Protein AF-A0A969ML93-F1 (afdb_monomer_lite)

Sequence (340 aa):
MADNKRTIYQNLNSLLNFDGFGYQDRGSDAQKEPKKIIIRGDSPEDIQKKGLELQQRSELWKKFYKATDHGFQKAMQYEAARLPAYLDYEGMEYYPLIASALDLFMEEATVVGDNGKMLNIYSDKPQIKEELEDLFYNKLSINVNLPFWTRNMCKYGDNFVYLLAEKEKGVMYAKQLVNYEMERIEKIDQGKLLVKYRQRETSAEFNLMEIAHFRILGDDKYVPYGSSMLNKIRRVFRQLVMAEDAMLTYRIIRAGEKRVFKIDVGNIDEDDIEGYIHKVATKFKKTGQVYADSGHIDYRFNILGNDEDFFYQLEMVMYRQVLTLYPEHKILTKLLILNT

Radius of gyration: 38.35 Å; chains: 1; bounding box: 92×44×121 Å

Secondary structure (DSSP, 8-state):
-------HHHHHHHHTTGGGSS-------SSSS--------SSHHHHHHHHHHHHHHHHHHHHHHHHHHHHHHHHHHHHHHHHHHHHHHHHHHTSHHHHHHHHHHHHHHTPPPTTS-SS----SSHHHHHHHHIIIIIIS-HHHHHHHHHHHHHHHSEEEEEEEEETTTEEEEEEEPPTTTEEEEEEEETTEEEEEEEETTT--EEEGGGEEEEE----GGGTTSPPPGGGGTHHHHHHHHHHHHHHHHHHHHHHS--EEEEEE-TTS-GGGHHHHHHHHHHHHTBPPEEPTTT--EE--B----TTSEEEEEE-S-----EEE--TT--S---------

pLDDT: mean 74.89, std 18.72, range [25.64, 96.62]

Foldseek 3Di:
DPPPPDDPLRVVCVVVVVLPPFDDCPDLPVPDDPDPDDQDDPDPVVSVVVVVVVVVVVVVVVVVVVVVVVVVVLLVVLLVVLLVVLVLLVVVCVPPVVVVVLLVQLCVQQPQDPVRHSDDDDDPDVVVSVVVCCCCCVQEVCNPCVSVQSSVCQSRQKWKKFFDQDPPPGTRHIDTDDPNQKDWDWDQDSRTTFTWIAGNPVRDIGGPVRIDMDGAPDDPSNPVHHDHPCPVVSVVVVVVVVVVVVVVVVCVVQVQWAKEWEDEDQPPDPVCVVVVQVVVVQVVQFDWDQDPPPRDTDTDRNPDPPPRYDYDYDNDPDDGDTDGDDVPDPDPPPPPPPDD

Structure (mmCIF, N/CA/C/O backbone):
data_AF-A0A969ML93-F1
#
_entry.id   AF-A0A969ML93-F1
#
loop_
_atom_site.group_PDB
_atom_site.id
_atom_site.type_symbol
_atom_site.label_atom_id
_atom_site.label_alt_id
_atom_site.label_comp_id
_atom_site.label_asym_id
_atom_site.label_entity_id
_atom_site.label_seq_id
_atom_site.pdbx_PDB_ins_code
_atom_site.Cartn_x
_atom_site.Cartn_y
_atom_site.Cartn_z
_atom_site.occupancy
_atom_site.B_iso_or_equiv
_atom_site.auth_seq_id
_atom_site.auth_comp_id
_atom_site.auth_asym_id
_atom_site.auth_atom_id
_atom_site.pdbx_PDB_model_num
ATOM 1 N N . MET A 1 1 ? -17.555 15.491 44.216 1.00 36.22 1 MET A N 1
ATOM 2 C CA . MET A 1 1 ? -17.016 14.522 43.241 1.00 36.22 1 MET A CA 1
ATOM 3 C C . MET A 1 1 ? -17.366 15.071 41.875 1.00 36.22 1 MET A C 1
ATOM 5 O O . MET A 1 1 ? -18.546 15.218 41.603 1.00 36.22 1 MET A O 1
ATOM 9 N N . ALA A 1 2 ? -16.383 15.541 41.108 1.00 35.84 2 ALA A N 1
ATOM 10 C CA . ALA A 1 2 ? -16.654 16.072 39.778 1.00 35.84 2 ALA A CA 1
ATOM 11 C C . ALA A 1 2 ? -17.066 14.901 38.878 1.00 35.84 2 ALA A C 1
ATOM 13 O O . ALA A 1 2 ? -16.292 13.953 38.735 1.00 35.84 2 ALA A O 1
ATOM 14 N N . ASP A 1 3 ? -18.281 14.948 38.331 1.00 43.16 3 ASP A N 1
ATOM 15 C CA . ASP A 1 3 ? -18.739 14.010 37.309 1.00 43.16 3 ASP A CA 1
ATOM 16 C C . ASP A 1 3 ? -17.760 14.065 36.141 1.00 43.16 3 ASP A C 1
ATOM 18 O O . ASP A 1 3 ? -17.741 15.016 35.355 1.00 43.16 3 ASP A O 1
ATOM 22 N N . ASN A 1 4 ? -16.897 13.056 36.063 1.00 49.03 4 ASN A N 1
ATOM 23 C CA . ASN A 1 4 ? -15.876 12.956 35.041 1.00 49.03 4 ASN A CA 1
ATOM 24 C C . ASN A 1 4 ? -16.578 12.556 33.735 1.00 49.03 4 ASN A C 1
ATOM 26 O O . ASN A 1 4 ? -16.708 11.372 33.420 1.00 49.03 4 ASN A O 1
ATOM 30 N N . LYS A 1 5 ? -17.135 13.548 33.029 1.00 59.31 5 LYS A N 1
ATOM 31 C CA . LYS A 1 5 ? -17.827 13.379 31.746 1.00 59.31 5 LYS A CA 1
ATOM 32 C C . LYS A 1 5 ? -16.833 12.830 30.722 1.00 59.31 5 LYS A C 1
ATOM 34 O O . LYS A 1 5 ? -16.099 13.582 30.091 1.00 59.31 5 LYS A O 1
ATOM 39 N N . ARG A 1 6 ? -16.813 11.506 30.579 1.00 61.44 6 ARG A N 1
ATOM 40 C CA . ARG A 1 6 ? -16.020 10.799 29.573 1.00 61.44 6 ARG A CA 1
ATOM 41 C C . ARG A 1 6 ? -16.485 11.170 28.167 1.00 61.44 6 ARG A C 1
ATOM 43 O O . ARG A 1 6 ? -17.686 11.330 27.926 1.00 61.44 6 ARG A O 1
ATOM 50 N N . THR A 1 7 ? -15.541 11.281 27.235 1.00 72.00 7 THR A N 1
ATOM 51 C CA . THR A 1 7 ? -15.862 11.428 25.809 1.00 72.00 7 THR A CA 1
ATOM 52 C C . THR A 1 7 ? -16.524 10.151 25.281 1.00 72.00 7 THR A C 1
ATOM 54 O O . THR A 1 7 ? -16.432 9.085 25.891 1.00 72.00 7 THR A O 1
ATOM 57 N N . ILE A 1 8 ? -17.208 10.230 24.137 1.00 66.19 8 ILE A N 1
ATOM 58 C CA . ILE A 1 8 ? -17.867 9.065 23.511 1.00 66.19 8 ILE A CA 1
ATOM 59 C C . ILE A 1 8 ? -16.855 7.951 23.276 1.00 66.19 8 ILE A C 1
ATOM 61 O O . ILE A 1 8 ? -17.129 6.799 23.585 1.00 66.19 8 ILE A O 1
ATOM 65 N N . TYR A 1 9 ? -15.660 8.310 22.812 1.00 62.66 9 TYR A N 1
ATOM 66 C CA . TYR A 1 9 ? -14.572 7.370 22.587 1.00 62.66 9 TYR A CA 1
ATOM 67 C C . TYR A 1 9 ? -14.088 6.718 23.884 1.00 62.66 9 TYR A C 1
ATOM 69 O O . TYR A 1 9 ? -13.866 5.514 23.909 1.00 62.66 9 TYR A O 1
ATOM 77 N N . GLN A 1 10 ? -14.011 7.466 24.988 1.00 66.38 10 GLN A N 1
ATOM 78 C CA . GLN A 1 10 ? -13.693 6.901 26.305 1.00 66.38 10 GLN A CA 1
ATOM 79 C C . GLN A 1 10 ? -14.801 5.968 26.826 1.00 66.38 10 GLN A C 1
ATOM 81 O O . GLN A 1 10 ? -14.510 4.962 27.469 1.00 66.38 10 GLN A O 1
ATOM 86 N N . ASN A 1 11 ? -16.070 6.267 26.533 1.00 66.44 11 ASN A N 1
ATOM 87 C CA . ASN A 1 11 ? -17.191 5.390 26.881 1.00 66.44 11 ASN A CA 1
ATOM 88 C C . ASN A 1 11 ? -17.228 4.126 26.011 1.00 66.44 11 ASN A C 1
ATOM 90 O O . ASN A 1 11 ? -17.441 3.042 26.543 1.00 66.44 11 ASN A O 1
ATOM 94 N N . LEU A 1 12 ? -16.975 4.242 24.705 1.00 61.69 12 LEU A N 1
ATOM 95 C CA . LEU A 1 12 ? -16.902 3.112 23.775 1.00 61.69 12 LEU A CA 1
ATOM 96 C C . LEU A 1 12 ? -15.712 2.198 24.080 1.00 61.69 12 LEU A C 1
ATOM 98 O O . LEU A 1 12 ? -15.884 0.982 24.099 1.00 61.69 12 LEU A O 1
ATOM 102 N N . ASN A 1 13 ? -14.542 2.760 24.401 1.00 63.22 13 ASN A N 1
ATOM 103 C CA . ASN A 1 13 ? -13.379 1.986 24.846 1.00 63.22 13 ASN A CA 1
ATOM 104 C C . ASN A 1 13 ? -13.691 1.160 26.098 1.00 63.22 13 ASN A C 1
ATOM 106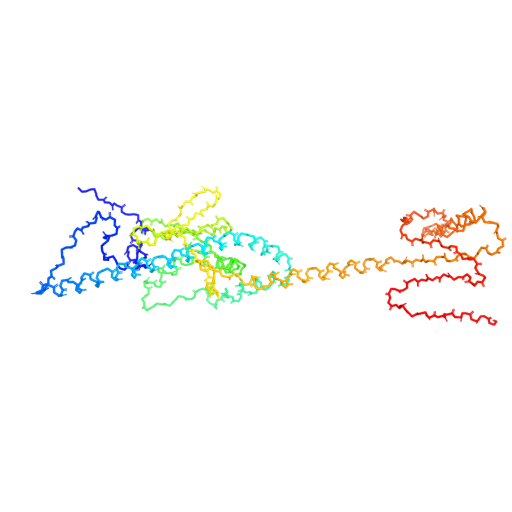 O O . ASN A 1 13 ? -13.342 -0.020 26.163 1.00 63.22 13 ASN A O 1
ATOM 110 N N . SER A 1 14 ? -14.400 1.762 27.059 1.00 64.19 14 SER A N 1
ATOM 111 C CA . SER A 1 14 ? -14.847 1.083 28.277 1.00 64.19 14 SER A CA 1
ATOM 112 C C . SER A 1 14 ? -15.939 0.039 28.008 1.00 64.19 14 SER A C 1
ATOM 114 O O . SER A 1 14 ? -15.945 -0.993 28.671 1.00 64.19 14 SER A O 1
ATOM 116 N N . LEU A 1 15 ? -16.865 0.294 27.075 1.00 65.94 15 LEU A N 1
ATOM 117 C CA . LEU A 1 15 ? -17.977 -0.604 26.731 1.00 65.94 15 LEU A CA 1
ATOM 118 C C . LEU A 1 15 ? -17.486 -1.860 26.002 1.00 65.94 15 LEU A C 1
ATOM 120 O O . LEU A 1 15 ? -17.872 -2.974 26.340 1.00 65.94 15 LEU A O 1
ATOM 124 N N . LEU A 1 16 ? -16.632 -1.672 24.998 1.00 62.59 16 LEU A N 1
ATOM 125 C CA . LEU A 1 16 ? -16.114 -2.744 24.146 1.00 62.59 16 LEU A CA 1
ATOM 126 C C . LEU A 1 16 ? -14.877 -3.420 24.756 1.00 62.59 16 LEU A C 1
ATOM 128 O O . LEU A 1 16 ? -14.250 -4.261 24.116 1.00 62.59 16 LEU A O 1
ATOM 132 N N . ASN A 1 17 ? -14.539 -3.063 26.002 1.00 53.91 17 ASN A N 1
ATOM 133 C CA . ASN A 1 17 ? -13.397 -3.576 26.748 1.00 53.91 17 ASN A CA 1
ATOM 134 C C . ASN A 1 17 ? -12.086 -3.497 25.944 1.00 53.91 17 ASN A C 1
ATOM 136 O O . ASN A 1 17 ? -11.220 -4.364 26.056 1.00 53.91 17 ASN A O 1
ATOM 140 N N . PHE A 1 18 ? -11.927 -2.450 25.127 1.00 52.50 18 PHE A N 1
ATOM 141 C CA . PHE A 1 18 ? -10.676 -2.199 24.410 1.00 52.50 18 PHE A CA 1
ATOM 142 C C . PHE A 1 18 ? -9.564 -1.727 25.350 1.00 52.50 18 PHE A C 1
ATOM 144 O O . PHE A 1 18 ? -8.398 -1.980 25.067 1.00 52.50 18 PHE A O 1
ATOM 151 N N . ASP A 1 19 ? -9.922 -1.189 26.521 1.00 49.69 19 ASP A N 1
ATOM 152 C CA . ASP A 1 19 ? -9.001 -1.039 27.658 1.00 49.69 19 ASP A CA 1
ATOM 153 C C . ASP A 1 19 ? -8.495 -2.398 28.200 1.00 49.69 19 ASP A C 1
ATOM 155 O O . ASP A 1 19 ? -7.541 -2.435 28.975 1.00 49.69 19 ASP A O 1
ATOM 159 N N . GLY A 1 20 ? -9.145 -3.506 27.816 1.00 40.72 20 GLY A N 1
ATOM 160 C CA . GLY A 1 20 ? -8.877 -4.879 28.245 1.00 40.72 20 GLY A CA 1
ATOM 161 C C . GLY A 1 20 ? -8.372 -5.816 27.142 1.00 40.72 20 GLY A C 1
ATOM 162 O O . GLY A 1 20 ? -8.254 -7.020 27.392 1.00 40.72 20 GLY A O 1
ATOM 163 N N . PHE A 1 21 ? -8.024 -5.312 25.946 1.00 37.59 21 PHE A N 1
ATOM 164 C CA . PHE A 1 21 ? -7.155 -6.039 25.005 1.00 37.59 21 PHE A CA 1
ATOM 165 C C . PHE A 1 21 ? -5.726 -6.057 25.577 1.00 37.59 21 PHE A C 1
ATOM 167 O O . PHE A 1 21 ? -4.826 -5.340 25.151 1.00 37.59 21 PHE A O 1
ATOM 174 N N . GLY A 1 22 ? -5.565 -6.851 26.632 1.00 43.94 22 GLY A N 1
ATOM 175 C CA . GLY A 1 22 ? -4.439 -6.815 27.551 1.00 43.94 22 GLY A CA 1
ATOM 176 C C . GLY A 1 22 ? -4.960 -6.834 28.982 1.00 43.94 22 GLY A C 1
ATOM 177 O O . GLY A 1 22 ? -5.539 -5.861 29.435 1.00 43.94 22 GLY A O 1
ATOM 178 N N . TYR A 1 23 ? -4.764 -7.972 29.652 1.00 38.22 23 TYR A N 1
ATOM 179 C CA . TYR A 1 23 ? -4.841 -8.178 31.101 1.00 38.22 23 TYR A CA 1
ATOM 180 C C . TYR A 1 23 ? -6.003 -7.490 31.838 1.00 38.22 23 TYR A C 1
ATOM 182 O O . TYR A 1 23 ? -5.951 -6.306 32.153 1.00 38.22 23 TYR A O 1
ATOM 190 N N . GLN A 1 24 ? -7.012 -8.288 32.222 1.00 35.62 24 GLN A N 1
ATOM 191 C CA . GLN A 1 24 ? -8.027 -7.889 33.203 1.00 35.62 24 GLN A CA 1
ATOM 192 C C . GLN A 1 24 ? -7.398 -7.100 34.354 1.00 35.62 24 GLN A C 1
ATOM 194 O O . GLN A 1 24 ? -6.418 -7.551 34.954 1.00 35.62 24 GLN A O 1
ATOM 199 N N . ASP A 1 25 ? -8.024 -5.963 34.655 1.00 39.84 25 ASP A N 1
ATOM 200 C CA . ASP A 1 25 ? -7.727 -5.039 35.745 1.00 39.84 25 ASP A CA 1
ATOM 201 C C . ASP A 1 25 ? -7.867 -5.756 37.103 1.00 39.84 25 ASP A C 1
ATOM 203 O O . ASP A 1 25 ? -8.808 -5.563 37.872 1.00 39.84 25 ASP A O 1
ATOM 207 N N . ARG A 1 26 ? -6.918 -6.640 37.424 1.00 37.91 26 ARG A N 1
ATOM 208 C CA . ARG A 1 26 ? -6.587 -6.956 38.809 1.00 37.91 26 ARG A CA 1
ATOM 209 C C . ARG A 1 26 ? -5.756 -5.785 39.291 1.00 37.91 26 ARG A C 1
ATOM 211 O O . ARG A 1 26 ? -4.535 -5.836 39.217 1.00 37.91 26 ARG A O 1
ATOM 218 N N . GLY A 1 27 ? -6.491 -4.739 39.671 1.00 36.75 27 GLY A N 1
ATOM 219 C CA . GLY A 1 27 ? -6.061 -3.443 40.175 1.00 36.75 27 GLY A CA 1
ATOM 220 C C . GLY A 1 27 ? -4.559 -3.215 40.210 1.00 36.75 27 GLY A C 1
ATOM 221 O O . GLY A 1 27 ? -3.863 -3.842 40.997 1.00 36.75 27 GLY A O 1
ATOM 222 N N . SER A 1 28 ? -4.109 -2.256 39.404 1.00 37.97 28 SER A N 1
ATOM 223 C CA . SER A 1 28 ? -2.940 -1.389 39.609 1.00 37.97 28 SER A CA 1
ATOM 224 C C . SER A 1 28 ? -2.203 -1.546 40.964 1.00 37.97 28 SER A C 1
ATOM 226 O O . SER A 1 28 ? -2.273 -0.676 41.837 1.00 37.97 28 SER A O 1
ATOM 228 N N . ASP A 1 29 ? -1.465 -2.639 41.139 1.00 41.41 29 ASP A N 1
ATOM 229 C CA . ASP A 1 29 ? -0.528 -2.847 42.251 1.00 41.41 29 ASP A CA 1
ATOM 230 C C . ASP A 1 29 ? 0.926 -2.659 41.777 1.00 41.41 29 ASP A C 1
ATOM 232 O O . ASP A 1 29 ? 1.862 -2.829 42.550 1.00 41.41 29 ASP A O 1
ATOM 236 N N . ALA A 1 30 ? 1.128 -2.252 40.517 1.00 42.31 30 ALA A N 1
ATOM 237 C CA . ALA A 1 30 ? 2.449 -1.982 39.948 1.00 42.31 30 ALA A CA 1
ATOM 238 C C . ALA A 1 30 ? 2.945 -0.534 40.158 1.00 42.31 30 ALA A C 1
ATOM 240 O O . ALA A 1 30 ? 4.120 -0.267 39.928 1.00 42.31 30 ALA A O 1
ATOM 241 N N . GLN A 1 31 ? 2.084 0.396 40.598 1.00 42.56 31 GLN A N 1
ATOM 242 C CA . GLN A 1 31 ? 2.463 1.801 40.851 1.00 42.56 31 GLN A CA 1
ATOM 243 C C . GLN A 1 31 ? 1.946 2.393 42.173 1.00 42.56 31 GLN A C 1
ATOM 245 O O . GLN A 1 31 ? 2.130 3.580 42.431 1.00 42.56 31 GLN A O 1
ATOM 250 N N . LYS A 1 32 ? 1.355 1.587 43.061 1.00 42.34 32 LYS A N 1
ATOM 251 C CA . LYS A 1 32 ? 1.300 1.963 44.481 1.00 42.34 32 LYS A CA 1
ATOM 252 C C . LYS A 1 32 ? 2.660 1.625 45.084 1.00 42.34 32 LYS A C 1
ATOM 254 O O . LYS A 1 32 ? 3.215 0.584 44.735 1.00 42.34 32 LYS A O 1
ATOM 259 N N . GLU A 1 33 ? 3.185 2.493 45.954 1.00 43.03 33 GLU A N 1
ATOM 260 C CA . GLU A 1 33 ? 4.324 2.184 46.836 1.00 43.03 33 GLU A CA 1
ATOM 261 C C . GLU A 1 33 ? 4.276 0.719 47.274 1.00 43.03 33 GLU A C 1
ATOM 263 O O . GLU A 1 33 ? 3.158 0.232 47.482 1.00 43.03 33 GLU A O 1
ATOM 268 N N . PRO A 1 34 ? 5.418 0.010 47.405 1.00 43.62 34 PRO A N 1
ATOM 269 C CA . PRO A 1 34 ? 5.420 -1.422 47.670 1.00 43.62 34 PRO A CA 1
ATOM 270 C C . PRO A 1 34 ? 4.575 -1.692 48.910 1.00 43.62 34 PRO A C 1
ATOM 272 O O . PRO A 1 34 ? 5.025 -1.519 50.044 1.00 43.62 34 PRO A O 1
ATOM 275 N N . LYS A 1 35 ? 3.315 -2.088 48.696 1.00 54.22 35 LYS A N 1
ATOM 276 C CA . LYS A 1 35 ? 2.430 -2.465 49.783 1.00 54.22 35 LYS A CA 1
ATOM 277 C C . LYS A 1 35 ? 3.158 -3.607 50.454 1.00 54.22 35 LYS A C 1
ATOM 279 O O . LYS A 1 35 ? 3.457 -4.600 49.795 1.00 54.22 35 LYS A O 1
ATOM 284 N N . LYS A 1 36 ? 3.497 -3.464 51.735 1.00 58.56 36 LYS A N 1
ATOM 285 C CA . LYS A 1 36 ? 4.044 -4.575 52.514 1.00 58.56 36 LYS A CA 1
ATOM 286 C C . LYS A 1 36 ? 3.038 -5.723 52.428 1.00 58.56 36 LYS A C 1
ATOM 288 O O . LYS A 1 36 ? 1.982 -5.673 53.054 1.00 58.56 36 LYS A O 1
ATOM 293 N N . ILE A 1 37 ? 3.336 -6.721 51.600 1.00 65.88 37 ILE A N 1
ATOM 294 C CA . ILE A 1 37 ? 2.501 -7.909 51.454 1.00 65.88 37 ILE A CA 1
ATOM 295 C C . ILE A 1 37 ? 2.770 -8.757 52.691 1.00 65.88 37 ILE A C 1
ATOM 297 O O . ILE A 1 37 ? 3.847 -9.329 52.840 1.00 65.88 37 ILE A O 1
ATOM 301 N N . ILE A 1 38 ? 1.805 -8.806 53.605 1.00 71.88 38 ILE A N 1
ATOM 302 C CA . ILE A 1 38 ? 1.869 -9.701 54.760 1.00 71.88 38 ILE A CA 1
ATOM 303 C C . ILE A 1 38 ? 1.460 -11.092 54.276 1.00 71.88 38 ILE A C 1
ATOM 305 O O . ILE A 1 38 ? 0.296 -11.322 53.944 1.00 71.88 38 ILE A O 1
ATOM 309 N N . ILE A 1 39 ? 2.416 -12.016 54.225 1.00 71.50 39 ILE A N 1
ATOM 310 C CA . ILE A 1 39 ? 2.171 -13.411 53.855 1.00 71.50 39 ILE A CA 1
ATOM 311 C C . ILE A 1 39 ? 1.669 -14.138 55.102 1.00 71.50 39 ILE A C 1
ATOM 313 O O . ILE A 1 39 ? 2.416 -14.323 56.059 1.00 71.50 39 ILE A O 1
ATOM 317 N N . ARG A 1 40 ? 0.388 -14.520 55.110 1.00 71.81 40 ARG A N 1
ATOM 318 C CA . ARG A 1 40 ? -0.218 -15.302 56.199 1.00 71.81 40 ARG A CA 1
ATOM 319 C C . ARG A 1 40 ? -0.190 -16.794 55.853 1.00 71.81 40 ARG A C 1
ATOM 321 O O . ARG A 1 40 ? -0.531 -17.188 54.731 1.00 71.81 40 ARG A O 1
ATOM 328 N N . GLY A 1 41 ? 0.191 -17.628 56.812 1.00 76.69 41 GLY A N 1
ATOM 329 C CA . GLY A 1 41 ? 0.217 -19.082 56.677 1.00 76.69 41 GLY A CA 1
ATOM 330 C C . GLY A 1 41 ? 0.090 -19.761 58.034 1.00 76.69 41 GLY A C 1
ATOM 331 O O . GLY A 1 41 ? 0.347 -19.129 59.057 1.00 76.69 41 GLY A O 1
ATOM 332 N N . ASP A 1 42 ? -0.332 -21.021 58.009 1.00 75.94 42 ASP A N 1
ATOM 333 C CA . ASP A 1 42 ? -0.619 -21.816 59.206 1.00 75.94 42 ASP A CA 1
ATOM 334 C C . ASP A 1 42 ? 0.662 -22.420 59.821 1.00 75.94 42 ASP A C 1
ATOM 336 O O . ASP A 1 42 ? 0.685 -22.748 61.005 1.00 75.94 42 ASP A O 1
ATOM 340 N N . SER A 1 43 ? 1.758 -22.494 59.047 1.00 79.75 43 SER A N 1
ATOM 341 C CA . SER A 1 43 ? 3.091 -22.935 59.480 1.00 79.75 43 SER A CA 1
ATOM 342 C C . SER A 1 43 ? 4.220 -22.019 58.955 1.00 79.75 43 SER A C 1
ATOM 344 O O . SER A 1 43 ? 4.045 -21.342 57.932 1.00 79.75 43 SER A O 1
ATOM 346 N N . PRO A 1 44 ? 5.406 -21.988 59.603 1.00 79.44 44 PRO A N 1
ATOM 347 C CA . PRO A 1 44 ? 6.574 -21.251 59.104 1.00 79.44 44 PRO A CA 1
ATOM 348 C C . PRO A 1 44 ? 7.033 -21.693 57.703 1.00 79.44 44 PRO A C 1
ATOM 350 O O . PRO A 1 44 ? 7.475 -20.859 56.911 1.00 79.44 44 PRO A O 1
ATOM 353 N N . GLU A 1 45 ? 6.888 -22.980 57.379 1.00 79.69 45 GLU A N 1
ATOM 354 C CA . GLU A 1 45 ? 7.236 -23.550 56.071 1.00 79.69 45 GLU A CA 1
ATOM 355 C C . GLU A 1 45 ? 6.252 -23.104 54.976 1.00 79.69 45 GLU A C 1
ATOM 357 O O . GLU A 1 45 ? 6.671 -22.730 53.878 1.00 79.69 45 GLU A O 1
ATOM 362 N N . ASP A 1 46 ? 4.952 -23.022 55.284 1.00 76.12 46 ASP A N 1
ATOM 363 C CA . ASP A 1 46 ? 3.936 -22.519 54.348 1.00 76.12 46 ASP A CA 1
ATOM 364 C C . ASP A 1 46 ? 4.121 -21.033 54.027 1.00 76.12 46 ASP A C 1
ATOM 366 O O . ASP A 1 46 ? 3.875 -20.598 52.899 1.00 76.12 46 ASP A O 1
ATOM 370 N N . ILE A 1 47 ? 4.566 -20.236 55.003 1.00 76.75 47 ILE A N 1
ATOM 371 C CA . ILE A 1 47 ? 4.881 -18.816 54.794 1.00 76.75 47 ILE A CA 1
ATOM 372 C C . ILE A 1 47 ? 6.075 -18.677 53.842 1.00 76.75 47 ILE A C 1
ATOM 374 O O . ILE A 1 47 ? 6.025 -17.860 52.919 1.00 76.75 47 ILE A O 1
ATOM 378 N N . GLN A 1 48 ? 7.119 -19.496 54.016 1.00 80.00 48 GLN A N 1
ATOM 379 C CA . GLN A 1 48 ? 8.274 -19.515 53.114 1.00 80.00 48 GLN A CA 1
ATOM 380 C C . GLN A 1 48 ? 7.884 -19.960 51.701 1.00 80.00 48 GLN A C 1
ATOM 382 O O . GLN A 1 48 ? 8.243 -19.288 50.734 1.00 80.00 48 GLN A O 1
ATOM 387 N N . LYS A 1 49 ? 7.085 -21.027 51.567 1.00 79.81 49 LYS A N 1
ATOM 388 C CA . LYS A 1 49 ? 6.593 -21.510 50.270 1.00 79.81 49 LYS A CA 1
ATOM 389 C C . LYS A 1 49 ? 5.764 -20.452 49.539 1.00 79.81 49 LYS A C 1
ATOM 391 O O . LYS A 1 49 ? 6.050 -20.147 48.384 1.00 79.81 49 LYS A O 1
ATOM 396 N N . LYS A 1 50 ? 4.800 -19.819 50.218 1.00 79.25 50 LYS A N 1
ATOM 397 C CA . LYS A 1 50 ? 4.001 -18.716 49.649 1.00 79.25 50 LYS A CA 1
ATOM 398 C C . LYS A 1 50 ? 4.866 -17.503 49.284 1.00 79.25 50 LYS A C 1
ATOM 400 O O . LYS A 1 50 ? 4.582 -16.821 48.300 1.00 79.25 50 LYS A O 1
ATOM 405 N N . GLY A 1 51 ? 5.927 -17.231 50.048 1.00 81.19 51 GLY A N 1
ATOM 406 C CA . GLY A 1 51 ? 6.918 -16.200 49.725 1.00 81.19 51 GLY A CA 1
ATOM 407 C C . GLY A 1 51 ? 7.694 -16.500 48.446 1.00 81.19 51 GLY A C 1
ATOM 408 O O . GLY A 1 51 ? 7.802 -15.630 47.580 1.00 81.19 51 GLY A O 1
ATOM 409 N N . LEU A 1 52 ? 8.155 -17.741 48.288 1.00 79.38 52 LEU A N 1
ATOM 410 C CA . LEU A 1 52 ? 8.832 -18.211 47.080 1.00 79.38 52 LEU A CA 1
ATOM 411 C C . LEU A 1 52 ? 7.903 -18.194 45.860 1.00 79.38 52 LEU A C 1
ATOM 413 O O . LEU A 1 52 ? 8.310 -17.731 44.800 1.00 79.38 52 LEU A O 1
ATOM 417 N N . GLU A 1 53 ? 6.640 -18.603 46.005 1.00 79.69 53 GLU A N 1
ATOM 418 C CA . GLU A 1 53 ? 5.635 -18.529 44.934 1.00 79.69 53 GLU A CA 1
ATOM 419 C C . GLU A 1 53 ? 5.371 -17.079 44.493 1.00 79.69 53 GLU A C 1
ATOM 421 O O . GLU A 1 53 ? 5.272 -16.788 43.299 1.00 79.69 53 GLU A O 1
ATOM 426 N N . LEU A 1 54 ? 5.298 -16.135 45.438 1.00 77.62 54 LEU A N 1
ATOM 427 C CA . LEU A 1 54 ? 5.151 -14.708 45.137 1.00 77.62 54 LEU A CA 1
ATOM 428 C C . LEU A 1 54 ? 6.382 -14.132 44.431 1.00 77.62 54 LEU A C 1
ATOM 430 O O . LEU A 1 54 ? 6.229 -13.361 43.477 1.00 77.62 54 LEU A O 1
ATOM 434 N N . GLN A 1 55 ? 7.585 -14.508 44.872 1.00 78.12 55 GLN A N 1
ATOM 435 C CA . GLN A 1 55 ? 8.834 -14.115 44.226 1.00 78.12 55 GLN A CA 1
ATOM 436 C C . GLN A 1 55 ? 8.914 -14.684 42.807 1.00 78.12 55 GLN A C 1
ATOM 438 O O . GLN A 1 55 ? 9.139 -13.929 41.862 1.00 78.12 55 GLN A O 1
ATOM 443 N N . GLN A 1 56 ? 8.634 -15.978 42.640 1.00 75.00 56 GLN A N 1
ATOM 444 C CA . GLN A 1 56 ? 8.590 -16.645 41.343 1.00 75.00 56 GLN A CA 1
ATOM 445 C C . GLN A 1 56 ? 7.575 -15.972 40.420 1.00 75.00 56 GLN A C 1
ATOM 447 O O . GLN A 1 56 ? 7.893 -15.664 39.275 1.00 75.00 56 GLN A O 1
ATOM 452 N N . ARG A 1 57 ? 6.373 -15.665 40.917 1.00 73.50 57 ARG A N 1
ATOM 453 C CA . ARG A 1 57 ? 5.356 -14.934 40.157 1.00 73.50 57 ARG A CA 1
ATOM 454 C C . ARG A 1 57 ? 5.873 -13.566 39.716 1.00 73.50 57 ARG A C 1
ATOM 456 O O . ARG A 1 57 ? 5.732 -13.223 38.549 1.00 73.50 57 ARG A O 1
ATOM 463 N N . SER A 1 58 ? 6.493 -12.797 40.612 1.00 74.44 58 SER A N 1
ATOM 464 C CA . SER A 1 58 ? 7.090 -11.491 40.288 1.00 74.44 58 SER A CA 1
ATOM 465 C C . SER A 1 58 ? 8.183 -11.602 39.220 1.00 74.44 58 SER A C 1
ATOM 467 O O . SER A 1 58 ? 8.216 -10.817 38.274 1.00 74.44 58 SER A O 1
ATOM 469 N N . GLU A 1 59 ? 9.050 -12.609 39.313 1.00 75.25 59 GLU A N 1
ATOM 470 C CA . GLU A 1 59 ? 10.084 -12.873 38.311 1.00 75.25 59 GLU A CA 1
ATOM 471 C C . GLU A 1 59 ? 9.505 -13.314 36.964 1.00 75.25 59 GLU A C 1
ATOM 473 O O . GLU A 1 59 ? 9.979 -12.851 35.927 1.00 75.25 59 GLU A O 1
ATOM 478 N N . LEU A 1 60 ? 8.467 -14.155 36.957 1.00 73.94 60 LEU A N 1
ATOM 479 C CA . LEU A 1 60 ? 7.744 -14.545 35.745 1.00 73.94 60 LEU A CA 1
ATOM 480 C C . LEU A 1 60 ? 7.101 -13.331 35.072 1.00 73.94 60 LEU A C 1
ATOM 482 O O . LEU A 1 60 ? 7.245 -13.169 33.864 1.00 73.94 60 LEU A O 1
ATOM 486 N N . TRP A 1 61 ? 6.483 -12.432 35.842 1.00 70.88 61 TRP A N 1
ATOM 487 C CA . TRP A 1 61 ? 5.965 -11.165 35.322 1.00 70.88 61 TRP A CA 1
ATOM 488 C C . TRP A 1 61 ? 7.074 -10.283 34.754 1.00 70.88 61 TRP A C 1
ATOM 490 O O . TRP A 1 61 ? 6.940 -9.781 33.643 1.00 70.88 61 TRP A O 1
ATOM 500 N N . LYS A 1 62 ? 8.203 -10.127 35.455 1.00 75.31 62 LYS A N 1
ATOM 501 C CA . LYS A 1 62 ? 9.357 -9.371 34.939 1.00 75.31 62 LYS A CA 1
ATOM 502 C C . LYS A 1 62 ? 9.898 -9.973 33.641 1.00 75.31 62 LYS A C 1
ATOM 504 O O . LYS A 1 62 ? 10.224 -9.225 32.725 1.00 75.31 62 LYS A O 1
ATOM 509 N N . LYS A 1 63 ? 10.000 -11.304 33.551 1.00 75.69 63 LYS A N 1
ATOM 510 C CA . LYS A 1 63 ? 10.414 -12.012 32.328 1.00 75.69 63 LYS A CA 1
ATOM 511 C C . LYS A 1 63 ? 9.415 -11.787 31.195 1.00 75.69 63 LYS A C 1
ATOM 513 O O . LYS A 1 63 ? 9.838 -11.481 30.086 1.00 75.69 63 LYS A O 1
ATOM 518 N N . PHE A 1 64 ? 8.120 -11.876 31.490 1.00 73.75 64 PHE A N 1
ATOM 519 C CA . PHE A 1 64 ? 7.051 -11.607 30.535 1.00 73.75 64 PHE A CA 1
ATOM 520 C C . PHE A 1 64 ? 7.131 -10.174 29.992 1.00 73.75 64 PHE A C 1
ATOM 522 O O . PHE A 1 64 ? 7.248 -9.992 28.787 1.00 73.75 64 PHE A O 1
ATOM 529 N N . TYR A 1 65 ? 7.185 -9.161 30.862 1.00 69.81 65 TYR A N 1
ATOM 530 C CA . TYR A 1 65 ? 7.277 -7.762 30.432 1.00 69.81 65 TYR A CA 1
ATOM 531 C C . TYR A 1 65 ? 8.549 -7.468 29.632 1.00 69.81 65 TYR A C 1
ATOM 533 O O . TYR A 1 65 ? 8.470 -6.784 28.620 1.00 69.81 65 TYR A O 1
ATOM 541 N N . LYS A 1 66 ? 9.703 -8.027 30.023 1.00 73.31 66 LYS A N 1
ATOM 542 C CA . LYS A 1 66 ? 10.948 -7.895 29.245 1.00 73.31 66 LYS A CA 1
ATOM 543 C C . LYS A 1 66 ? 10.837 -8.516 27.849 1.00 73.31 66 LYS A C 1
ATOM 545 O O . LYS A 1 66 ? 11.359 -7.954 26.893 1.00 73.31 66 LYS A O 1
ATOM 550 N N . ALA A 1 67 ? 10.171 -9.664 27.721 1.00 69.06 67 ALA A N 1
ATOM 551 C CA . ALA A 1 67 ? 9.940 -10.293 26.422 1.00 69.06 67 ALA A CA 1
ATOM 552 C C . ALA A 1 67 ? 9.000 -9.449 25.541 1.00 69.06 67 ALA A C 1
ATOM 554 O O . ALA A 1 67 ? 9.260 -9.283 24.351 1.00 69.06 67 ALA A O 1
ATOM 555 N N . THR A 1 68 ? 7.952 -8.868 26.128 1.00 65.94 68 THR A N 1
ATOM 556 C CA . THR A 1 68 ? 7.014 -7.975 25.432 1.00 65.94 68 THR A CA 1
ATOM 557 C C . THR A 1 68 ? 7.680 -6.668 24.985 1.00 65.94 68 THR A C 1
ATOM 559 O O . THR A 1 68 ? 7.456 -6.221 23.863 1.00 65.94 68 THR A O 1
ATOM 562 N N . ASP A 1 69 ? 8.552 -6.088 25.814 1.00 65.81 69 ASP A N 1
ATOM 563 C CA . ASP A 1 69 ? 9.286 -4.849 25.511 1.00 65.81 69 ASP A CA 1
ATOM 564 C C . ASP A 1 69 ? 10.260 -5.018 24.324 1.00 65.81 69 ASP A C 1
ATOM 566 O O . ASP A 1 69 ? 10.393 -4.142 23.468 1.00 65.81 69 ASP A O 1
ATOM 570 N N . HIS A 1 70 ? 10.862 -6.203 24.167 1.00 63.22 70 HIS A N 1
ATOM 571 C CA . HIS A 1 70 ? 11.612 -6.541 22.950 1.00 63.22 70 HIS A CA 1
ATOM 572 C C . HIS A 1 70 ? 10.731 -6.586 21.688 1.00 63.22 70 HIS A C 1
ATOM 574 O O . HIS A 1 70 ? 11.192 -6.222 20.603 1.00 63.22 70 HIS A O 1
ATOM 580 N N . GLY A 1 71 ? 9.463 -6.995 21.810 1.00 61.97 71 GLY A N 1
ATOM 581 C CA . GLY A 1 71 ? 8.483 -6.906 20.723 1.00 61.97 71 GLY A CA 1
ATOM 582 C C . GLY A 1 71 ? 8.208 -5.459 20.302 1.00 61.97 71 GLY A C 1
ATOM 583 O O . GLY A 1 71 ? 8.122 -5.171 19.109 1.00 61.97 71 GLY A O 1
ATOM 584 N N . PHE A 1 72 ? 8.173 -4.535 21.265 1.00 64.00 72 PHE A N 1
ATOM 585 C CA . PHE A 1 72 ? 7.997 -3.106 21.009 1.00 64.00 72 PHE A CA 1
ATOM 586 C C . PHE A 1 72 ? 9.184 -2.490 20.251 1.00 64.00 72 PHE A C 1
ATOM 588 O O . PHE A 1 72 ? 8.989 -1.800 19.251 1.00 64.00 72 PHE A O 1
ATOM 595 N N . GLN A 1 73 ? 10.425 -2.799 20.644 1.00 67.00 73 GLN A N 1
ATOM 596 C CA . GLN A 1 73 ? 11.611 -2.341 19.904 1.00 67.00 73 GLN A CA 1
ATOM 597 C C . GLN A 1 73 ? 11.598 -2.805 18.440 1.00 67.00 73 GLN A C 1
ATOM 599 O O . GLN A 1 73 ? 11.975 -2.052 17.540 1.00 67.00 73 GLN A O 1
ATOM 604 N N . LYS A 1 74 ? 11.122 -4.028 18.184 1.00 67.19 74 LYS A N 1
ATOM 605 C CA . LYS A 1 74 ? 10.962 -4.560 16.827 1.00 67.19 74 LYS A CA 1
ATOM 606 C C . LYS A 1 74 ? 9.892 -3.799 16.032 1.00 67.19 74 LYS A C 1
ATOM 608 O O . LYS A 1 74 ? 10.118 -3.503 14.860 1.00 67.19 74 LYS A O 1
ATOM 613 N N . ALA A 1 75 ? 8.775 -3.432 16.663 1.00 65.94 75 ALA A N 1
ATOM 614 C CA . ALA A 1 75 ? 7.741 -2.600 16.046 1.00 65.94 75 ALA A CA 1
ATOM 615 C C . ALA A 1 75 ? 8.269 -1.200 15.674 1.00 65.94 75 ALA A C 1
ATOM 617 O O . ALA A 1 75 ? 8.013 -0.726 14.567 1.00 65.94 75 ALA A O 1
ATOM 618 N N . MET A 1 76 ? 9.083 -0.579 16.539 1.00 68.94 76 MET A N 1
ATOM 619 C CA . MET A 1 76 ? 9.737 0.706 16.240 1.00 68.94 76 MET A CA 1
ATOM 620 C C . MET A 1 76 ? 10.713 0.612 15.058 1.00 68.94 76 MET A C 1
ATOM 622 O O . MET A 1 76 ? 10.737 1.485 14.192 1.00 68.94 76 MET A O 1
ATOM 626 N N . GLN A 1 77 ? 11.519 -0.453 14.992 1.00 73.81 77 GLN A N 1
ATOM 627 C CA . GLN A 1 77 ? 12.423 -0.677 13.857 1.00 73.81 77 GLN A CA 1
ATOM 628 C C . GLN A 1 77 ? 11.652 -0.854 12.548 1.00 73.81 77 GLN A C 1
ATOM 630 O O . GLN A 1 77 ? 12.057 -0.334 11.506 1.00 73.81 77 GLN A O 1
ATOM 635 N N . TYR A 1 78 ? 10.531 -1.572 12.598 1.00 75.06 78 TYR A N 1
ATOM 636 C CA . TYR A 1 78 ? 9.684 -1.743 11.430 1.00 75.06 78 TYR A CA 1
ATOM 637 C C . TYR A 1 78 ? 9.073 -0.419 10.963 1.00 75.06 78 TYR A C 1
ATOM 639 O O . TYR A 1 78 ? 9.078 -0.135 9.767 1.00 75.06 78 TYR A O 1
ATOM 647 N N . GLU A 1 79 ? 8.613 0.424 11.884 1.00 74.56 79 GLU A N 1
ATOM 648 C CA . GLU A 1 79 ? 8.093 1.746 11.543 1.00 74.56 79 GLU A CA 1
ATOM 649 C C . GLU A 1 79 ? 9.109 2.600 10.770 1.00 74.56 79 GLU A C 1
ATOM 651 O O . GLU A 1 79 ? 8.739 3.258 9.793 1.00 74.56 79 GLU A O 1
ATOM 656 N N . ALA A 1 80 ? 10.390 2.538 11.142 1.00 79.31 80 ALA A N 1
ATOM 657 C CA . ALA A 1 80 ? 11.458 3.208 10.405 1.00 79.31 80 ALA A CA 1
ATOM 658 C C . ALA A 1 80 ? 11.662 2.616 8.995 1.00 79.31 80 ALA A C 1
ATOM 660 O O . ALA A 1 80 ? 11.871 3.356 8.035 1.00 79.31 80 ALA A O 1
ATOM 661 N N . ALA A 1 81 ? 11.557 1.293 8.841 1.00 83.81 81 ALA A N 1
ATOM 662 C CA . ALA A 1 81 ? 11.682 0.606 7.550 1.00 83.81 81 ALA A CA 1
ATOM 663 C C . ALA A 1 81 ? 10.441 0.746 6.641 1.00 83.81 81 ALA A C 1
ATOM 665 O O . ALA A 1 81 ? 10.529 0.519 5.431 1.00 83.81 81 ALA A O 1
ATOM 666 N N . ARG A 1 82 ? 9.288 1.119 7.204 1.00 86.62 82 ARG A N 1
ATOM 667 C CA . ARG A 1 82 ? 8.005 1.255 6.499 1.00 86.62 82 ARG A CA 1
ATOM 668 C C . ARG A 1 82 ? 7.985 2.440 5.534 1.00 86.62 82 ARG A C 1
ATOM 670 O O . ARG A 1 82 ? 7.561 2.280 4.397 1.00 86.62 82 ARG A O 1
ATOM 677 N N . LEU A 1 83 ? 8.487 3.603 5.949 1.00 87.00 83 LEU A N 1
ATOM 678 C CA . LEU A 1 83 ? 8.531 4.806 5.105 1.00 87.00 83 LEU A CA 1
ATOM 679 C C . LEU A 1 83 ? 9.253 4.602 3.760 1.00 87.00 83 LEU A C 1
ATOM 681 O O . LEU A 1 83 ? 8.643 4.862 2.723 1.00 87.00 83 LEU A O 1
ATOM 685 N N . PRO A 1 84 ? 10.503 4.099 3.721 1.00 89.69 84 PRO A N 1
ATOM 686 C CA . PRO A 1 84 ? 11.167 3.842 2.447 1.00 89.69 84 PRO A CA 1
ATOM 687 C C . PRO A 1 84 ? 10.469 2.735 1.648 1.00 89.69 84 PRO A C 1
ATOM 689 O O . PRO A 1 84 ? 10.506 2.748 0.424 1.00 89.69 84 PRO A O 1
ATOM 692 N N . ALA A 1 85 ? 9.796 1.787 2.310 1.00 90.00 85 ALA A N 1
ATOM 693 C CA . ALA A 1 85 ? 8.981 0.800 1.608 1.00 90.00 85 ALA A CA 1
ATOM 694 C C . ALA A 1 85 ? 7.782 1.442 0.895 1.00 90.00 85 ALA A C 1
ATOM 696 O O . ALA A 1 85 ? 7.487 1.062 -0.230 1.00 90.00 85 ALA A O 1
ATOM 697 N N . TYR A 1 86 ? 7.123 2.423 1.515 1.00 91.75 86 TYR A N 1
ATOM 698 C CA . TYR A 1 86 ? 6.003 3.140 0.903 1.00 91.75 86 TYR A CA 1
ATOM 699 C C . TYR A 1 86 ? 6.441 3.964 -0.305 1.00 91.75 86 TYR A C 1
ATOM 701 O O . TYR A 1 86 ? 5.752 3.943 -1.318 1.00 91.75 86 TYR A O 1
ATOM 709 N N . LEU A 1 87 ? 7.611 4.604 -0.237 1.00 90.88 87 LEU A N 1
ATOM 710 C CA . LEU A 1 87 ? 8.201 5.290 -1.390 1.00 90.88 87 LEU A CA 1
ATOM 711 C C . LEU A 1 87 ? 8.514 4.320 -2.539 1.00 90.88 87 LEU A C 1
ATOM 713 O O . LEU A 1 87 ? 8.221 4.624 -3.692 1.00 90.88 87 LEU A O 1
ATOM 717 N N . ASP A 1 88 ? 9.039 3.130 -2.234 1.00 92.75 88 ASP A N 1
ATOM 718 C CA . ASP A 1 88 ? 9.217 2.086 -3.249 1.00 92.75 88 ASP A CA 1
ATOM 719 C C . ASP A 1 88 ? 7.870 1.676 -3.873 1.00 92.75 88 ASP A C 1
ATOM 721 O O . ASP A 1 88 ? 7.792 1.501 -5.085 1.00 92.75 88 ASP A O 1
ATOM 725 N N . TYR A 1 89 ? 6.805 1.530 -3.074 1.00 93.81 89 TYR A N 1
ATOM 726 C CA . TYR A 1 89 ? 5.473 1.158 -3.572 1.00 93.81 89 TYR A CA 1
ATOM 727 C C . TYR A 1 89 ? 4.865 2.214 -4.497 1.00 93.81 89 TYR A C 1
ATOM 729 O O . TYR A 1 89 ? 4.241 1.847 -5.488 1.00 93.81 89 TYR A O 1
ATOM 737 N N . GLU A 1 90 ? 5.068 3.502 -4.204 1.00 91.81 90 GLU A N 1
ATOM 738 C CA . GLU A 1 90 ? 4.724 4.600 -5.120 1.00 91.81 90 GLU A CA 1
ATOM 739 C C . GLU A 1 90 ? 5.453 4.455 -6.454 1.00 91.81 90 GLU A C 1
ATOM 741 O O . GLU A 1 90 ? 4.835 4.494 -7.513 1.00 91.81 90 GLU A O 1
ATOM 746 N N . GLY A 1 91 ? 6.769 4.229 -6.406 1.00 92.44 91 GLY A N 1
ATOM 747 C CA . GLY A 1 91 ? 7.582 4.031 -7.605 1.00 92.44 91 GLY A CA 1
ATOM 748 C C . GLY A 1 91 ? 7.128 2.830 -8.440 1.00 92.44 91 GLY A C 1
ATOM 749 O O . GLY A 1 91 ? 7.103 2.894 -9.666 1.00 92.44 91 GLY A O 1
ATOM 750 N N . MET A 1 92 ? 6.736 1.742 -7.776 1.00 94.00 92 MET A N 1
ATOM 751 C CA . MET A 1 92 ? 6.250 0.521 -8.424 1.00 94.00 92 MET A CA 1
ATOM 752 C C . MET A 1 92 ? 4.902 0.708 -9.123 1.00 94.00 92 MET A C 1
ATOM 754 O O . MET A 1 92 ? 4.649 0.032 -10.117 1.00 94.00 92 MET A O 1
ATOM 758 N N . GLU A 1 93 ? 4.045 1.607 -8.637 1.00 91.31 93 GLU A N 1
ATOM 759 C CA . GLU A 1 93 ? 2.734 1.856 -9.243 1.00 91.31 93 GLU A CA 1
ATOM 760 C C . GLU A 1 93 ? 2.839 2.449 -10.652 1.00 91.31 93 GLU A C 1
ATOM 762 O O . GLU A 1 93 ? 1.995 2.163 -11.493 1.00 91.31 93 GLU A O 1
ATOM 767 N N . TYR A 1 94 ? 3.898 3.198 -10.966 1.00 91.19 94 TYR A N 1
ATOM 768 C CA . TYR A 1 94 ? 4.102 3.706 -12.327 1.00 91.19 94 TYR A CA 1
ATOM 769 C C . TYR A 1 94 ? 4.282 2.593 -13.368 1.00 91.19 94 TYR A C 1
ATOM 771 O O . TYR A 1 94 ? 4.142 2.845 -14.565 1.00 91.19 94 TYR A O 1
ATOM 779 N N . TYR A 1 95 ? 4.587 1.364 -12.940 1.00 94.00 95 TYR A N 1
ATOM 780 C CA . TYR A 1 95 ? 4.681 0.225 -13.838 1.00 94.00 95 TYR A CA 1
ATOM 781 C C . TYR A 1 95 ? 3.273 -0.276 -14.210 1.00 94.00 95 TYR A C 1
ATOM 783 O O . TYR A 1 95 ? 2.553 -0.755 -13.327 1.00 94.00 95 TYR A O 1
ATOM 791 N N . PRO A 1 96 ? 2.871 -0.246 -15.499 1.00 92.88 96 PRO A N 1
ATOM 792 C CA . PRO A 1 96 ? 1.483 -0.492 -15.899 1.00 92.88 96 PRO A CA 1
ATOM 793 C C . PRO A 1 96 ? 0.922 -1.836 -15.429 1.00 92.88 96 PRO A C 1
ATOM 795 O O . PRO A 1 96 ? -0.221 -1.907 -14.996 1.00 92.88 96 PRO A O 1
ATOM 798 N N . LEU A 1 97 ? 1.735 -2.899 -15.442 1.00 92.62 97 LEU A N 1
ATOM 799 C CA . LEU A 1 97 ? 1.301 -4.222 -14.981 1.00 92.62 97 LEU A CA 1
ATOM 800 C C . LEU A 1 97 ? 0.996 -4.253 -13.476 1.00 92.62 97 LEU A C 1
ATOM 802 O O . LEU A 1 97 ? 0.099 -4.976 -13.050 1.00 92.62 97 LEU A O 1
ATOM 806 N N . ILE A 1 98 ? 1.728 -3.477 -12.671 1.00 94.06 98 ILE A N 1
ATOM 807 C CA . ILE A 1 98 ? 1.490 -3.386 -11.227 1.00 94.06 98 ILE A CA 1
ATOM 808 C C . ILE A 1 98 ? 0.250 -2.532 -10.960 1.00 94.06 98 ILE A C 1
ATOM 810 O O . ILE A 1 98 ? -0.589 -2.948 -10.164 1.00 94.06 98 ILE A O 1
ATOM 814 N N . ALA A 1 99 ? 0.103 -1.393 -11.647 1.00 94.81 99 ALA A N 1
ATOM 815 C CA . ALA A 1 99 ? -1.098 -0.562 -11.558 1.00 94.81 99 ALA A CA 1
ATOM 816 C C . ALA A 1 99 ? -2.362 -1.365 -11.893 1.00 94.81 99 ALA A C 1
ATOM 818 O O . ALA A 1 99 ? -3.258 -1.466 -11.060 1.00 94.81 99 ALA A O 1
ATOM 819 N N . SER A 1 100 ? -2.385 -2.033 -13.052 1.00 96.00 100 SER A N 1
ATOM 820 C CA . SER A 1 100 ? -3.526 -2.854 -13.468 1.00 96.00 100 SER A CA 1
ATOM 821 C C . SER A 1 100 ? -3.809 -4.008 -12.506 1.00 96.00 100 SER A C 1
ATOM 823 O O . SER A 1 100 ? -4.968 -4.338 -12.282 1.00 96.00 100 SER A O 1
ATOM 825 N N . ALA A 1 101 ? -2.782 -4.620 -11.906 1.00 94.81 101 ALA A N 1
ATOM 826 C CA . ALA A 1 101 ? -2.989 -5.662 -10.904 1.00 94.81 101 ALA A CA 1
ATOM 827 C C . ALA A 1 101 ? -3.639 -5.113 -9.622 1.00 94.81 101 ALA A C 1
ATOM 829 O O . ALA A 1 101 ? -4.530 -5.754 -9.071 1.00 94.81 101 ALA A O 1
ATOM 830 N N . LEU A 1 102 ? -3.214 -3.938 -9.145 1.00 94.62 102 LEU A N 1
ATOM 831 C CA . LEU A 1 102 ? -3.821 -3.283 -7.980 1.00 94.62 102 LEU A CA 1
ATOM 832 C C . LEU A 1 102 ? -5.272 -2.874 -8.246 1.00 94.62 102 LEU A C 1
ATOM 834 O O . LEU A 1 102 ? -6.114 -3.040 -7.363 1.00 94.62 102 LEU A O 1
ATOM 838 N N . ASP A 1 103 ? -5.559 -2.370 -9.446 1.00 95.00 103 ASP A N 1
ATOM 839 C CA . ASP A 1 103 ? -6.914 -2.005 -9.858 1.00 95.00 103 ASP A CA 1
ATOM 840 C C . ASP A 1 103 ? -7.804 -3.251 -9.967 1.00 95.00 103 ASP A C 1
ATOM 842 O O . ASP A 1 103 ? -8.901 -3.261 -9.420 1.00 95.00 103 ASP A O 1
ATOM 846 N N . LEU A 1 104 ? -7.296 -4.355 -10.523 1.00 95.88 104 LEU A N 1
ATOM 847 C CA . LEU A 1 104 ? -8.017 -5.630 -10.543 1.00 95.88 104 LEU A CA 1
ATOM 848 C C . LEU A 1 104 ? -8.348 -6.125 -9.126 1.00 95.88 104 LEU A C 1
ATOM 850 O O . LEU A 1 104 ? -9.477 -6.523 -8.859 1.00 95.88 104 LEU A O 1
ATOM 854 N N . PHE A 1 105 ? -7.390 -6.080 -8.189 1.00 93.44 105 PHE A N 1
ATOM 855 C CA . PHE A 1 105 ? -7.661 -6.458 -6.794 1.00 93.44 105 PHE A CA 1
ATOM 856 C C . PHE A 1 105 ? -8.728 -5.578 -6.145 1.00 93.44 105 PHE A C 1
ATOM 858 O O . PHE A 1 105 ? -9.527 -6.070 -5.349 1.00 93.44 105 PHE A O 1
ATOM 865 N N . MET A 1 106 ? -8.728 -4.284 -6.458 1.00 94.75 106 MET A N 1
ATOM 866 C CA . MET A 1 106 ? -9.743 -3.353 -5.988 1.00 94.75 106 MET A CA 1
ATOM 867 C C . MET A 1 106 ? -11.122 -3.703 -6.554 1.00 94.75 106 MET A C 1
ATOM 869 O O . MET A 1 106 ? -12.073 -3.823 -5.782 1.00 94.75 106 MET A O 1
ATOM 873 N N . GLU A 1 107 ? -11.231 -3.869 -7.870 1.00 93.69 107 GLU A N 1
ATOM 874 C CA . GLU A 1 107 ? -12.491 -4.142 -8.564 1.00 93.69 107 GLU A CA 1
ATOM 875 C C . GLU A 1 107 ? -13.105 -5.468 -8.104 1.00 93.69 107 GLU A C 1
ATOM 877 O O . GLU A 1 107 ? -14.257 -5.491 -7.676 1.00 93.69 107 GLU A O 1
ATOM 882 N N . GLU A 1 108 ? -12.317 -6.545 -8.068 1.00 93.88 108 GLU A N 1
ATOM 883 C CA . GLU A 1 108 ? -12.769 -7.878 -7.642 1.00 93.88 108 GLU A CA 1
ATOM 884 C C . GLU A 1 108 ? -13.202 -7.917 -6.169 1.00 93.88 108 GLU A C 1
ATOM 886 O O . GLU A 1 108 ? -14.142 -8.617 -5.791 1.00 93.88 108 GLU A O 1
ATOM 891 N N . ALA A 1 109 ? -12.545 -7.141 -5.305 1.00 91.56 109 ALA A N 1
ATOM 892 C CA . ALA A 1 109 ? -12.914 -7.057 -3.895 1.00 91.56 109 ALA A CA 1
ATOM 893 C C . ALA A 1 109 ? -14.126 -6.146 -3.636 1.00 91.56 109 ALA A C 1
ATOM 895 O O . ALA A 1 109 ? -14.713 -6.215 -2.554 1.00 91.56 109 ALA A O 1
ATOM 896 N N . THR A 1 110 ? -14.494 -5.280 -4.586 1.00 93.44 110 THR A N 1
ATOM 897 C CA . THR A 1 110 ? -15.559 -4.276 -4.419 1.00 93.44 110 THR A CA 1
ATOM 898 C C . THR A 1 110 ? -16.663 -4.379 -5.469 1.00 93.44 110 THR A C 1
ATOM 900 O O . THR A 1 110 ? -17.349 -3.399 -5.765 1.00 93.44 110 THR A O 1
ATOM 903 N N . VAL A 1 111 ? -16.887 -5.589 -5.990 1.00 93.00 111 VAL A N 1
ATOM 904 C CA . VAL A 1 111 ? -17.963 -5.873 -6.943 1.00 93.00 111 VAL A CA 1
ATOM 905 C C . VAL A 1 111 ? -19.317 -5.460 -6.366 1.00 93.00 111 VAL A C 1
ATOM 907 O O . VAL A 1 111 ? -19.691 -5.809 -5.244 1.00 93.00 111 VAL A O 1
ATOM 910 N N . VAL A 1 112 ? -20.071 -4.709 -7.163 1.00 91.50 112 VAL A N 1
ATOM 911 C CA . VAL A 1 112 ? -21.432 -4.292 -6.829 1.00 91.50 112 VAL A CA 1
ATOM 912 C C . VAL A 1 112 ? -22.380 -5.465 -7.072 1.00 91.50 112 VAL A C 1
ATOM 914 O O . VAL A 1 112 ? -22.386 -6.040 -8.158 1.00 91.50 112 VAL A O 1
ATOM 917 N N . GLY A 1 113 ? -23.188 -5.821 -6.071 1.00 87.44 113 GLY A N 1
ATOM 918 C CA . GLY A 1 113 ? -24.221 -6.845 -6.232 1.00 87.44 113 GLY A CA 1
ATOM 919 C C . GLY A 1 113 ? -25.390 -6.378 -7.106 1.00 87.44 113 GLY A C 1
ATOM 920 O O . GLY A 1 113 ? -25.546 -5.189 -7.384 1.00 87.44 113 GLY A O 1
ATOM 921 N N . ASP A 1 114 ? -26.282 -7.305 -7.464 1.00 86.94 114 ASP A N 1
ATOM 922 C CA . ASP A 1 114 ? -27.466 -7.040 -8.309 1.00 86.94 114 ASP A CA 1
ATOM 923 C C . ASP A 1 114 ? -28.391 -5.935 -7.764 1.00 86.94 114 ASP A C 1
ATOM 925 O O . ASP A 1 114 ? -29.164 -5.314 -8.489 1.00 86.94 114 ASP A O 1
ATOM 929 N N . ASN A 1 115 ? -28.310 -5.674 -6.462 1.00 86.50 115 ASN A N 1
ATOM 930 C CA . ASN A 1 115 ? -29.051 -4.639 -5.750 1.00 86.50 115 ASN A CA 1
ATOM 931 C C . ASN A 1 115 ? -28.386 -3.247 -5.797 1.00 86.50 115 ASN A C 1
ATOM 933 O O . ASN A 1 115 ? -28.846 -2.337 -5.107 1.00 86.50 115 ASN A O 1
ATOM 937 N N . GLY A 1 116 ? -27.297 -3.073 -6.553 1.00 86.75 116 GLY A N 1
ATOM 938 C CA . GLY A 1 116 ? -26.558 -1.810 -6.637 1.00 86.75 116 GLY A CA 1
ATOM 939 C C . GLY A 1 116 ? -25.744 -1.480 -5.379 1.00 86.75 116 GLY A C 1
ATOM 940 O O . GLY A 1 116 ? -25.289 -0.348 -5.206 1.00 86.75 116 GLY A O 1
ATOM 941 N N . LYS A 1 117 ? -25.565 -2.445 -4.471 1.00 88.88 117 LYS A N 1
ATOM 942 C CA . LYS A 1 117 ? -24.880 -2.279 -3.186 1.00 88.88 117 LYS A CA 1
ATOM 943 C C . LYS A 1 117 ? -23.595 -3.117 -3.160 1.00 88.88 117 LYS A C 1
ATOM 945 O O . LYS A 1 117 ? -23.623 -4.297 -3.497 1.00 88.88 117 LYS A O 1
ATOM 950 N N . MET A 1 118 ? -22.472 -2.526 -2.732 1.00 90.06 118 MET A N 1
ATOM 951 C CA . MET A 1 118 ? -21.199 -3.264 -2.585 1.00 90.06 118 MET A CA 1
ATOM 952 C C . MET A 1 118 ? -21.168 -4.159 -1.335 1.00 90.06 118 MET A C 1
ATOM 954 O O . MET A 1 118 ? -20.533 -5.206 -1.331 1.00 90.06 118 MET A O 1
ATOM 958 N N . LEU A 1 119 ? -21.851 -3.761 -0.256 1.00 90.56 119 LEU A N 1
ATOM 959 C CA . LEU A 1 119 ? -21.830 -4.471 1.029 1.00 90.56 119 LEU A CA 1
ATOM 960 C C . LEU A 1 119 ? -23.213 -5.012 1.393 1.00 90.56 119 LEU A C 1
ATOM 962 O O . LEU A 1 119 ? -24.064 -4.242 1.797 1.00 90.56 119 LEU A O 1
ATOM 966 N N . ASN A 1 120 ? -23.461 -6.315 1.348 1.00 89.50 120 ASN A N 1
ATOM 967 C CA . ASN A 1 120 ? -24.775 -6.837 1.748 1.00 89.50 120 ASN A CA 1
ATOM 968 C C . ASN A 1 120 ? -24.890 -7.004 3.272 1.00 89.50 120 ASN A C 1
ATOM 970 O O . ASN A 1 120 ? -24.116 -7.744 3.878 1.00 89.50 120 ASN A O 1
ATOM 974 N N . ILE A 1 121 ? -25.876 -6.341 3.888 1.00 90.56 121 ILE A N 1
ATOM 975 C CA . ILE A 1 121 ? -26.106 -6.369 5.340 1.00 90.56 121 ILE A CA 1
ATOM 976 C C . ILE A 1 121 ? -27.289 -7.287 5.663 1.00 90.56 121 ILE A C 1
ATOM 978 O O . ILE A 1 121 ? -28.419 -7.067 5.218 1.00 90.56 121 ILE A O 1
ATOM 982 N N . TYR A 1 122 ? -27.026 -8.298 6.491 1.00 91.06 122 TYR A N 1
ATOM 983 C CA . TYR A 1 122 ? -28.024 -9.243 6.985 1.00 91.06 122 TYR A CA 1
ATOM 984 C C . TYR A 1 122 ? -28.162 -9.104 8.502 1.00 91.06 122 TYR A C 1
ATOM 986 O O . TYR A 1 122 ? -27.170 -9.105 9.229 1.00 91.06 122 TYR A O 1
ATOM 994 N N . SER A 1 123 ? -29.396 -8.972 8.985 1.00 93.75 123 SER A N 1
ATOM 995 C CA . SER A 1 123 ? -29.706 -8.971 10.414 1.00 93.75 123 SER A CA 1
ATOM 996 C C . SER A 1 123 ? -31.101 -9.538 10.634 1.00 93.75 123 SER A C 1
ATOM 998 O O . SER A 1 123 ? -32.025 -9.195 9.897 1.00 93.75 123 SER A O 1
ATOM 1000 N N . ASP A 1 124 ? -31.260 -10.345 11.682 1.00 94.81 124 ASP A N 1
ATOM 1001 C CA . ASP A 1 124 ? -32.565 -10.862 12.111 1.00 94.81 124 ASP A CA 1
ATOM 1002 C C . ASP A 1 124 ? -33.484 -9.747 12.633 1.00 94.81 124 ASP A C 1
ATOM 1004 O O . ASP A 1 124 ? -34.703 -9.906 12.703 1.00 94.81 124 ASP A O 1
ATOM 1008 N N . LYS A 1 125 ? -32.905 -8.600 13.018 1.00 96.62 125 LYS A N 1
ATOM 1009 C CA . LYS A 1 125 ? -33.636 -7.440 13.530 1.00 96.62 125 LYS A CA 1
ATOM 1010 C C . LYS A 1 125 ? -33.698 -6.343 12.464 1.00 96.62 125 LYS A C 1
ATOM 1012 O O . LYS A 1 125 ? -32.652 -5.781 12.130 1.00 96.62 125 LYS A O 1
ATOM 1017 N N . PRO A 1 126 ? -34.899 -5.954 11.993 1.00 94.44 126 PRO A N 1
ATOM 1018 C CA . PRO A 1 126 ? -35.032 -4.964 10.924 1.00 94.44 126 PRO A CA 1
ATOM 1019 C C . PRO A 1 126 ? -34.488 -3.588 11.329 1.00 94.44 126 PRO A C 1
ATOM 1021 O O . PRO A 1 126 ? -33.817 -2.947 10.534 1.00 94.44 126 PRO A O 1
ATOM 1024 N N . GLN A 1 127 ? -34.675 -3.189 12.591 1.00 94.00 127 GLN A N 1
ATOM 1025 C CA . GLN A 1 127 ? -34.167 -1.917 13.123 1.00 94.00 127 GLN A CA 1
ATOM 1026 C C . GLN A 1 127 ? -32.637 -1.812 13.036 1.00 94.00 127 GLN A C 1
ATOM 1028 O O . GLN A 1 127 ? -32.104 -0.783 12.644 1.00 94.00 127 GLN A O 1
ATOM 1033 N N . ILE A 1 128 ? -31.916 -2.890 13.368 1.00 93.50 128 ILE A N 1
ATOM 1034 C CA . ILE A 1 128 ? -30.446 -2.903 13.298 1.00 93.50 128 ILE A CA 1
ATOM 1035 C C . ILE A 1 128 ? -29.991 -2.851 11.843 1.00 93.50 128 ILE A C 1
ATOM 1037 O O . ILE A 1 128 ? -29.017 -2.176 11.524 1.00 93.50 128 ILE A O 1
ATOM 1041 N N . LYS A 1 129 ? -30.696 -3.562 10.958 1.00 94.25 129 LYS A N 1
ATOM 1042 C CA . LYS A 1 129 ? -30.402 -3.531 9.529 1.00 94.25 129 LYS A CA 1
ATOM 1043 C C . LYS A 1 129 ? -30.524 -2.112 8.972 1.00 94.25 129 LYS A C 1
ATOM 1045 O O . LYS A 1 129 ? -29.606 -1.675 8.293 1.00 94.25 129 LYS A O 1
ATOM 1050 N N . GLU A 1 130 ? -31.606 -1.404 9.285 1.00 93.81 130 GLU A N 1
ATOM 1051 C CA . GLU A 1 130 ? -31.844 -0.035 8.809 1.00 93.81 130 GLU A CA 1
ATOM 1052 C C . GLU A 1 130 ? -30.769 0.947 9.302 1.00 93.81 130 GLU A C 1
ATOM 1054 O O . GLU A 1 130 ? -30.184 1.664 8.495 1.00 93.81 130 GLU A O 1
ATOM 1059 N N . GLU A 1 131 ? -30.416 0.901 10.590 1.00 92.31 131 GLU A N 1
ATOM 1060 C CA . GLU A 1 131 ? -29.348 1.733 11.171 1.00 92.31 131 GLU A CA 1
ATOM 1061 C C . GLU A 1 131 ? -27.969 1.465 10.544 1.00 92.31 131 GLU A C 1
ATOM 1063 O O . GLU A 1 131 ? -27.187 2.384 10.293 1.00 92.31 131 GLU A O 1
ATOM 1068 N N . LEU A 1 132 ? -27.645 0.197 10.265 1.00 92.25 132 LEU A N 1
ATOM 1069 C CA . LEU A 1 132 ? -26.385 -0.158 9.609 1.00 92.25 132 LEU A CA 1
ATOM 1070 C C . LEU A 1 132 ? -26.380 0.243 8.131 1.00 92.25 132 LEU A C 1
ATOM 1072 O O . LEU A 1 132 ? -25.354 0.706 7.634 1.00 92.25 132 LEU A O 1
ATOM 1076 N N . GLU A 1 133 ? -27.501 0.085 7.427 1.00 93.12 133 GLU A N 1
ATOM 1077 C CA . GLU A 1 133 ? -27.632 0.561 6.050 1.00 93.12 133 GLU A CA 1
ATOM 1078 C C . GLU A 1 133 ? -27.461 2.088 5.976 1.00 93.12 133 GLU A C 1
ATOM 1080 O O . GLU A 1 133 ? -26.706 2.565 5.128 1.00 93.12 133 GLU A O 1
ATOM 1085 N N . ASP A 1 134 ? -28.058 2.849 6.899 1.00 92.00 134 ASP A N 1
ATOM 1086 C CA . ASP A 1 134 ? -27.856 4.300 6.992 1.00 92.00 134 ASP A CA 1
ATOM 1087 C C . ASP A 1 134 ? -26.383 4.658 7.255 1.00 92.00 134 ASP A C 1
ATOM 1089 O O . ASP A 1 134 ? -25.789 5.480 6.550 1.00 92.00 134 ASP A O 1
ATOM 1093 N N . LEU A 1 135 ? -25.737 3.979 8.209 1.00 91.56 135 LEU A N 1
ATOM 1094 C CA . LEU A 1 135 ? -24.325 4.203 8.515 1.00 91.56 135 LEU A CA 1
ATOM 1095 C C . LEU A 1 135 ? -23.417 3.943 7.303 1.00 91.56 135 LEU A C 1
ATOM 1097 O O . LEU A 1 135 ? -22.577 4.781 6.973 1.00 91.56 135 LEU A O 1
ATOM 1101 N N . PHE A 1 136 ? -23.548 2.788 6.649 1.00 92.62 136 PHE A N 1
ATOM 1102 C CA . PHE A 1 136 ? -22.621 2.392 5.588 1.00 92.62 136 PHE A CA 1
ATOM 1103 C C . PHE A 1 136 ? -22.885 3.109 4.259 1.00 92.62 136 PHE A C 1
ATOM 1105 O O . PHE A 1 136 ? -21.926 3.503 3.590 1.00 92.62 136 PHE A O 1
ATOM 1112 N N . TYR A 1 137 ? -24.143 3.325 3.869 1.00 92.06 137 TYR A N 1
ATOM 1113 C CA . TYR A 1 137 ? -24.448 3.967 2.586 1.00 92.06 137 TYR A CA 1
ATOM 1114 C C . TYR A 1 137 ? -24.567 5.480 2.683 1.00 92.06 137 TYR A C 1
ATOM 1116 O O . TYR A 1 137 ? -23.977 6.167 1.853 1.00 92.06 137 TYR A O 1
ATOM 1124 N N . ASN A 1 138 ? -25.273 6.007 3.685 1.00 90.06 138 ASN A N 1
ATOM 1125 C CA . ASN A 1 138 ? -25.543 7.443 3.751 1.00 90.06 138 ASN A CA 1
ATOM 1126 C C . ASN A 1 138 ? -24.389 8.198 4.419 1.00 90.06 138 ASN A C 1
ATOM 1128 O O . ASN A 1 138 ? -23.919 9.195 3.877 1.00 90.06 138 ASN A O 1
ATOM 1132 N N . LYS A 1 139 ? -23.885 7.714 5.564 1.00 89.94 139 LYS A N 1
ATOM 1133 C CA . LYS A 1 139 ? -22.825 8.423 6.313 1.00 89.94 139 LYS A CA 1
ATOM 1134 C C . LYS A 1 139 ? -21.423 8.130 5.780 1.00 89.94 139 LYS A C 1
ATOM 1136 O O . LYS A 1 139 ? -20.647 9.044 5.517 1.00 89.94 139 LYS A O 1
ATOM 1141 N N . LEU A 1 140 ? -21.086 6.851 5.610 1.00 90.38 140 LEU A N 1
ATOM 1142 C CA . LEU A 1 140 ? -19.753 6.426 5.167 1.00 90.38 140 LEU A CA 1
ATOM 1143 C C . LEU A 1 140 ? -19.592 6.396 3.645 1.00 90.38 140 LEU A C 1
ATOM 1145 O O . LEU A 1 140 ? -18.456 6.342 3.173 1.00 90.38 140 LEU A O 1
ATOM 1149 N N . SER A 1 141 ? -20.688 6.439 2.877 1.00 92.00 141 SER A N 1
ATOM 1150 C CA . SER A 1 141 ? -20.660 6.379 1.407 1.00 92.00 141 SER A CA 1
ATOM 1151 C C . SER A 1 141 ? -19.788 5.228 0.884 1.00 92.00 141 SER A C 1
ATOM 1153 O O . SER A 1 141 ? -18.921 5.415 0.028 1.00 92.00 141 SER A O 1
ATOM 1155 N N . ILE A 1 142 ? -19.996 4.020 1.424 1.00 92.44 142 ILE A N 1
ATOM 1156 C CA . ILE A 1 142 ? -19.163 2.837 1.148 1.00 92.44 142 ILE A CA 1
ATOM 1157 C C . I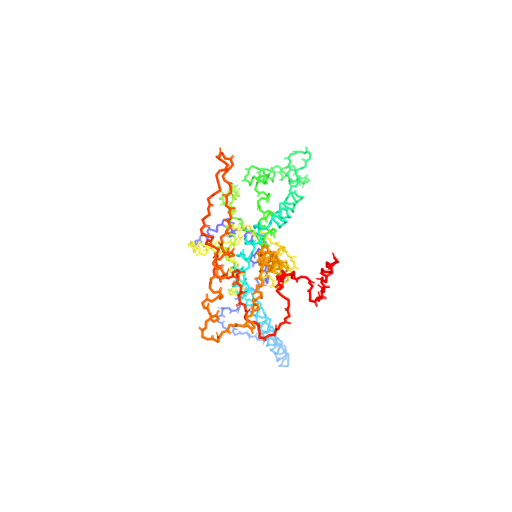LE A 1 142 ? -19.068 2.513 -0.342 1.00 92.44 142 ILE A C 1
ATOM 1159 O O . ILE A 1 142 ? -17.984 2.180 -0.806 1.00 92.44 142 ILE A O 1
ATOM 1163 N N . ASN A 1 143 ? -20.146 2.689 -1.108 1.00 91.06 143 ASN A N 1
ATOM 1164 C CA . ASN A 1 143 ? -20.136 2.439 -2.552 1.00 91.06 143 ASN A CA 1
ATOM 1165 C C . ASN A 1 143 ? -19.121 3.305 -3.324 1.00 91.06 143 ASN A C 1
ATOM 1167 O O . ASN A 1 143 ? -18.727 2.941 -4.424 1.00 91.06 143 ASN A O 1
ATOM 1171 N N . VAL A 1 144 ? -18.715 4.453 -2.777 1.00 91.19 144 VAL A N 1
ATOM 1172 C CA . VAL A 1 144 ? -17.718 5.336 -3.399 1.00 91.19 144 VAL A CA 1
ATOM 1173 C C . VAL A 1 144 ? -16.357 5.163 -2.736 1.00 91.19 144 VAL A C 1
ATOM 1175 O O . VAL A 1 144 ? -15.343 5.101 -3.419 1.00 91.19 144 VAL A O 1
ATOM 1178 N N . ASN A 1 145 ? -16.320 5.074 -1.406 1.00 93.38 145 ASN A N 1
ATOM 1179 C CA . ASN A 1 145 ? -15.072 5.112 -0.646 1.00 93.38 145 ASN A CA 1
ATOM 1180 C C . ASN A 1 145 ? -14.358 3.755 -0.551 1.00 93.38 145 ASN A C 1
ATOM 1182 O O . ASN A 1 145 ? -13.129 3.715 -0.482 1.00 93.38 145 ASN A O 1
ATOM 1186 N N . LEU A 1 146 ? -15.101 2.643 -0.546 1.00 93.06 146 LEU A N 1
ATOM 1187 C CA . LEU A 1 146 ? -14.535 1.312 -0.326 1.00 93.06 146 LEU A CA 1
ATOM 1188 C C . LEU A 1 146 ? -13.509 0.897 -1.393 1.00 93.06 146 LEU A C 1
ATOM 1190 O O . LEU A 1 146 ? -12.465 0.385 -0.988 1.00 93.06 146 LEU A O 1
ATOM 1194 N N . PRO A 1 147 ? -13.707 1.155 -2.702 1.00 94.25 147 PRO A N 1
ATOM 1195 C CA . PRO A 1 147 ? -12.681 0.874 -3.706 1.00 94.25 147 PRO A CA 1
ATOM 1196 C C . PRO A 1 147 ? -11.350 1.570 -3.380 1.00 94.25 147 PRO A C 1
ATOM 1198 O O . PRO A 1 147 ? -10.309 0.921 -3.279 1.00 94.25 147 PRO A O 1
ATOM 1201 N N . PHE A 1 148 ? -11.365 2.867 -3.062 1.00 93.31 148 PHE A N 1
ATOM 1202 C CA . PHE A 1 148 ? -10.143 3.601 -2.700 1.00 93.31 148 PHE A CA 1
ATOM 1203 C C . PHE A 1 148 ? -9.481 3.072 -1.421 1.00 93.31 148 PHE A C 1
ATOM 1205 O O . PHE A 1 148 ? -8.251 3.011 -1.325 1.00 93.31 148 PHE A O 1
ATOM 1212 N N . TRP A 1 149 ? -10.275 2.657 -0.432 1.00 94.56 149 TRP A N 1
ATOM 1213 C CA . TRP A 1 149 ? -9.760 2.057 0.800 1.00 94.56 149 TRP A CA 1
ATOM 1214 C C . TRP A 1 149 ? -9.096 0.710 0.537 1.00 94.56 149 TRP A C 1
ATOM 1216 O O . TRP A 1 149 ? -7.996 0.468 1.035 1.00 94.56 149 TRP A O 1
ATOM 1226 N N . THR A 1 150 ? -9.733 -0.135 -0.271 1.00 94.19 150 THR A N 1
ATOM 1227 C CA . THR A 1 150 ? -9.225 -1.455 -0.648 1.00 94.19 150 THR A CA 1
ATOM 1228 C C . THR A 1 150 ? -7.947 -1.337 -1.462 1.00 94.19 150 THR A C 1
ATOM 1230 O O . THR A 1 150 ? -6.960 -1.995 -1.144 1.00 94.19 150 THR A O 1
ATOM 1233 N N . ARG A 1 151 ? -7.906 -0.431 -2.444 1.00 93.75 151 ARG A N 1
ATOM 1234 C CA . ARG A 1 151 ? -6.713 -0.206 -3.265 1.00 93.75 151 ARG A CA 1
ATOM 1235 C C . ARG A 1 151 ? -5.518 0.250 -2.430 1.00 93.75 151 ARG A C 1
ATOM 1237 O O . ARG A 1 151 ? -4.430 -0.314 -2.550 1.00 93.75 151 ARG A O 1
ATOM 1244 N N . ASN A 1 152 ? -5.720 1.229 -1.542 1.00 94.12 152 ASN A N 1
ATOM 1245 C CA . ASN A 1 152 ? -4.662 1.694 -0.640 1.00 94.12 152 ASN A CA 1
ATOM 1246 C C . ASN A 1 152 ? -4.220 0.592 0.327 1.00 94.12 152 ASN A C 1
ATOM 1248 O O . ASN A 1 152 ? -3.024 0.424 0.568 1.00 94.12 152 ASN A O 1
ATOM 1252 N N . MET A 1 153 ? -5.159 -0.211 0.820 1.00 93.00 153 MET A N 1
ATOM 1253 C CA . MET A 1 153 ? -4.858 -1.360 1.666 1.00 93.00 153 MET A CA 1
ATOM 1254 C C . MET A 1 153 ? -4.026 -2.421 0.918 1.00 93.00 153 MET A C 1
ATOM 1256 O O . MET A 1 153 ? -3.037 -2.896 1.470 1.00 93.00 153 MET A O 1
ATOM 1260 N N . CYS A 1 154 ? -4.306 -2.715 -0.355 1.00 93.19 154 CYS A N 1
ATOM 1261 C CA . CYS A 1 154 ? -3.479 -3.601 -1.187 1.00 93.19 154 CYS A CA 1
ATOM 1262 C C . CYS A 1 154 ? -2.075 -3.029 -1.457 1.00 93.19 154 CYS A C 1
ATOM 1264 O O . CYS A 1 154 ? -1.076 -3.751 -1.346 1.00 93.19 154 CYS A O 1
ATOM 1266 N N . LYS A 1 155 ? -1.988 -1.728 -1.772 1.00 93.50 155 LYS A N 1
ATOM 1267 C CA . LYS A 1 155 ? -0.732 -1.029 -2.088 1.00 93.50 155 LYS A CA 1
ATOM 1268 C C . LYS A 1 155 ? 0.201 -0.938 -0.885 1.00 93.50 155 LYS A C 1
ATOM 1270 O O . LYS A 1 155 ? 1.370 -1.303 -0.993 1.00 93.50 155 LYS A O 1
ATOM 1275 N N . TYR A 1 156 ? -0.284 -0.465 0.260 1.00 92.38 156 TYR A N 1
ATOM 1276 C CA . TYR A 1 156 ? 0.561 -0.206 1.431 1.00 92.38 156 TYR A CA 1
ATOM 1277 C C . TYR A 1 156 ? 0.515 -1.320 2.479 1.00 92.38 156 TYR A C 1
ATOM 1279 O O . TYR A 1 156 ? 1.435 -1.429 3.283 1.00 92.38 156 TYR A O 1
ATOM 1287 N N . GLY A 1 157 ? -0.507 -2.177 2.460 1.00 91.69 157 GLY A N 1
ATOM 1288 C CA . GLY A 1 157 ? -0.776 -3.168 3.509 1.00 91.69 157 GLY A CA 1
ATOM 1289 C C . GLY A 1 157 ? -1.599 -2.614 4.672 1.00 91.69 157 GLY A C 1
ATOM 1290 O O . GLY A 1 157 ? -2.179 -3.389 5.431 1.00 91.69 157 GLY A O 1
ATOM 1291 N N . ASP A 1 158 ? -1.682 -1.289 4.778 1.00 91.81 158 ASP A N 1
ATOM 1292 C CA . ASP A 1 158 ? -2.450 -0.549 5.769 1.00 91.81 158 ASP A CA 1
ATOM 1293 C C . ASP A 1 158 ? -3.382 0.450 5.081 1.00 91.81 158 ASP A C 1
ATOM 1295 O O . ASP A 1 158 ? -3.109 0.922 3.978 1.00 91.81 158 ASP A O 1
ATOM 1299 N N . ASN A 1 159 ? -4.459 0.830 5.757 1.00 94.88 159 ASN A N 1
ATOM 1300 C CA . ASN A 1 159 ? -5.251 1.999 5.407 1.00 94.88 159 ASN A CA 1
ATOM 1301 C C . ASN A 1 159 ? -5.811 2.644 6.680 1.00 94.88 159 ASN A C 1
ATOM 1303 O O . ASN A 1 159 ? -6.388 1.951 7.520 1.00 94.88 159 ASN A O 1
ATOM 1307 N N . PHE A 1 160 ? -5.644 3.959 6.820 1.00 94.69 160 PHE A N 1
ATOM 1308 C CA . PHE A 1 160 ? -6.135 4.718 7.971 1.00 94.69 160 PHE A CA 1
ATOM 1309 C C . PHE A 1 160 ? -7.301 5.611 7.562 1.00 94.69 160 PHE A C 1
ATOM 1311 O O . PHE A 1 160 ? -7.178 6.453 6.675 1.00 94.69 160 PHE A O 1
ATOM 1318 N N . VAL A 1 161 ? -8.435 5.454 8.236 1.00 94.69 161 VAL A N 1
ATOM 1319 C CA . VAL A 1 161 ? -9.635 6.259 8.005 1.00 94.69 161 VAL A CA 1
ATOM 1320 C C . VAL A 1 161 ? -10.009 6.964 9.300 1.00 94.69 161 VAL A C 1
ATOM 1322 O O . VAL A 1 161 ? -10.302 6.322 10.303 1.00 94.69 161 VAL A O 1
ATOM 1325 N N . TYR A 1 162 ? -9.996 8.290 9.279 1.00 93.44 162 TYR A N 1
ATOM 1326 C CA . TYR A 1 162 ? -10.461 9.120 10.378 1.00 93.44 162 TYR A CA 1
ATOM 1327 C C . TYR A 1 162 ? -11.981 9.108 10.451 1.00 93.44 162 TYR A C 1
ATOM 1329 O O . TYR A 1 162 ? -12.650 9.420 9.467 1.00 93.44 162 TYR A O 1
ATOM 1337 N N . LEU A 1 163 ? -12.511 8.766 11.619 1.00 92.19 163 LEU A N 1
ATOM 1338 C CA . LEU A 1 163 ? -13.931 8.753 11.925 1.00 92.19 163 LEU A CA 1
ATOM 1339 C C . LEU A 1 163 ? -14.260 9.972 12.784 1.00 92.19 163 LEU A C 1
ATOM 1341 O O . LEU A 1 163 ? -13.770 10.115 13.905 1.00 92.19 163 LEU A O 1
ATOM 1345 N N . LEU A 1 164 ? -15.124 10.842 12.269 1.00 89.81 164 LEU A N 1
ATOM 1346 C CA . LEU A 1 164 ? -15.671 11.951 13.037 1.00 89.81 164 LEU A CA 1
ATOM 1347 C C . LEU A 1 164 ? -16.985 11.506 13.678 1.00 89.81 164 LEU A C 1
ATOM 1349 O O . LEU A 1 164 ? -17.994 11.370 12.984 1.00 89.81 164 LEU A O 1
ATOM 1353 N N . ALA A 1 165 ? -16.977 11.294 14.993 1.00 87.88 165 ALA A N 1
ATOM 1354 C CA . ALA A 1 165 ? -18.169 10.971 15.768 1.00 87.88 165 ALA A CA 1
ATOM 1355 C C . ALA A 1 165 ? -18.581 12.111 16.710 1.00 87.88 165 ALA A C 1
ATOM 1357 O O . ALA A 1 165 ? -17.744 12.736 17.362 1.00 87.88 165 ALA A O 1
ATOM 1358 N N . GLU A 1 166 ? -19.890 12.341 16.811 1.00 84.25 166 GLU A N 1
ATOM 1359 C CA . GLU A 1 166 ? -20.504 13.315 17.719 1.00 84.25 166 GLU A CA 1
ATOM 1360 C C . GLU A 1 166 ? -21.418 12.607 18.728 1.00 84.25 166 GLU A C 1
ATOM 1362 O O . GLU A 1 166 ? -21.918 11.498 18.499 1.00 84.25 166 GLU A O 1
ATOM 1367 N N . LYS A 1 167 ? -21.618 13.236 19.891 1.00 75.62 167 LYS A N 1
ATOM 1368 C CA . LYS A 1 167 ? -22.426 12.669 20.973 1.00 75.62 167 LYS A CA 1
ATOM 1369 C C . LYS A 1 167 ? -23.869 12.598 20.484 1.00 75.62 167 LYS A C 1
ATOM 1371 O O . LYS A 1 167 ? -24.332 13.533 19.847 1.00 75.62 167 LYS A O 1
ATOM 1376 N N . GLU A 1 168 ? -24.538 11.478 20.749 1.00 81.88 168 GLU A N 1
ATOM 1377 C CA . GLU A 1 168 ? -25.922 11.167 20.331 1.00 81.88 168 GLU A CA 1
ATOM 1378 C C . GLU A 1 168 ? -26.111 10.856 18.838 1.00 81.88 168 GLU A C 1
ATOM 1380 O O . GLU A 1 168 ? -26.940 10.012 18.520 1.00 81.88 168 GLU A O 1
ATOM 1385 N N . LYS A 1 169 ? -25.316 11.437 17.930 1.00 80.50 169 LYS A N 1
ATOM 1386 C CA . LYS A 1 169 ? -25.441 11.181 16.479 1.00 80.50 169 LYS A CA 1
ATOM 1387 C C . LYS A 1 169 ? -24.581 10.024 15.954 1.00 80.50 169 LYS A C 1
ATOM 1389 O O . LYS A 1 169 ? -24.828 9.517 14.857 1.00 80.50 169 LYS A O 1
ATOM 1394 N N . GLY A 1 170 ? -23.580 9.597 16.727 1.00 84.31 170 GLY A N 1
ATOM 1395 C CA . GLY A 1 170 ? -22.646 8.546 16.324 1.00 84.31 170 GLY A CA 1
ATOM 1396 C C . GLY A 1 170 ? -21.631 9.040 15.291 1.00 84.31 170 GLY A C 1
ATOM 1397 O O . GLY A 1 170 ? -21.276 10.219 15.279 1.00 84.31 170 GLY A O 1
ATOM 1398 N N . VAL A 1 171 ? -21.129 8.132 14.448 1.00 88.56 171 VAL A N 1
ATOM 1399 C CA . VAL A 1 171 ? -20.194 8.465 13.360 1.00 88.56 171 VAL A CA 1
ATOM 1400 C C . VAL A 1 171 ? -20.940 9.253 12.290 1.00 88.56 171 VAL A C 1
ATOM 1402 O O . VAL A 1 171 ? -21.926 8.762 11.753 1.00 88.56 171 VAL A O 1
ATOM 1405 N N . MET A 1 172 ? -20.466 10.459 11.993 1.00 87.25 172 MET A N 1
ATOM 1406 C CA . MET A 1 172 ? -21.064 11.371 11.016 1.00 87.25 172 MET A CA 1
ATOM 1407 C C . MET A 1 172 ? -20.335 11.321 9.678 1.00 87.25 172 MET A C 1
ATOM 1409 O O . MET A 1 172 ? -20.972 11.280 8.633 1.00 87.25 172 MET A O 1
ATOM 1413 N N . TYR A 1 173 ? -19.001 11.319 9.721 1.00 87.69 173 TYR A N 1
ATOM 1414 C CA . TYR A 1 173 ? -18.160 11.364 8.530 1.00 87.69 173 TYR A CA 1
ATOM 1415 C C . TYR A 1 173 ? -16.948 10.456 8.681 1.00 87.69 173 TYR A C 1
ATOM 1417 O O . TYR A 1 173 ? -16.444 10.243 9.786 1.00 87.69 173 TYR A O 1
ATOM 1425 N N . ALA A 1 174 ? -16.452 9.981 7.542 1.00 91.56 174 ALA A N 1
ATOM 1426 C CA . ALA A 1 174 ? -15.179 9.296 7.436 1.00 91.56 174 ALA A CA 1
ATOM 1427 C C . ALA A 1 174 ? -14.294 9.987 6.399 1.00 91.56 174 ALA A C 1
ATOM 1429 O O . ALA A 1 174 ? -14.747 10.308 5.301 1.00 91.56 174 ALA A O 1
ATOM 1430 N N . LYS A 1 175 ? -13.024 10.203 6.742 1.00 92.00 175 LYS A N 1
ATOM 1431 C CA . LYS A 1 175 ? -12.014 10.744 5.831 1.00 92.00 175 LYS A CA 1
ATOM 1432 C C . LYS A 1 175 ? -10.807 9.823 5.813 1.00 92.00 175 LYS A C 1
ATOM 1434 O O . LYS A 1 175 ? -10.209 9.565 6.851 1.00 92.00 175 LYS A O 1
ATOM 1439 N N . GLN A 1 176 ? -10.423 9.359 4.633 1.00 93.06 176 GLN A N 1
ATOM 1440 C CA . GLN A 1 176 ? -9.179 8.616 4.470 1.00 93.06 176 GLN A CA 1
ATOM 1441 C C . GLN A 1 176 ? -7.983 9.541 4.731 1.00 93.06 176 GLN A C 1
ATOM 1443 O O . GLN A 1 176 ? -7.927 10.658 4.211 1.00 93.06 176 GLN A O 1
ATOM 1448 N N . LEU A 1 177 ? -7.056 9.085 5.568 1.00 93.25 177 LEU A N 1
ATOM 1449 C CA . LEU A 1 177 ? -5.804 9.774 5.858 1.00 93.25 177 LEU A CA 1
ATOM 1450 C C . LEU A 1 177 ? -4.678 9.195 5.007 1.00 93.25 177 LEU A C 1
ATOM 1452 O O . LEU A 1 177 ? -4.762 8.082 4.488 1.00 93.25 177 LEU A O 1
ATOM 1456 N N . VAL A 1 178 ? -3.604 9.964 4.880 1.00 91.50 178 VAL A N 1
ATOM 1457 C CA . VAL A 1 178 ? -2.440 9.561 4.102 1.00 91.50 178 VAL A CA 1
ATOM 1458 C C . VAL A 1 178 ? -1.575 8.598 4.913 1.00 91.50 178 VAL A C 1
ATOM 1460 O O . VAL A 1 178 ? -1.131 8.901 6.019 1.00 91.50 178 VAL A O 1
ATOM 1463 N N . ASN A 1 179 ? -1.309 7.417 4.357 1.00 90.50 179 ASN A N 1
ATOM 1464 C CA . ASN A 1 179 ? -0.708 6.314 5.105 1.00 90.50 179 ASN A CA 1
ATOM 1465 C C . ASN A 1 179 ? 0.721 6.577 5.604 1.00 90.50 179 ASN A C 1
ATOM 1467 O O . ASN A 1 179 ? 1.077 6.100 6.682 1.00 90.50 179 ASN A O 1
ATOM 1471 N N . TYR A 1 180 ? 1.552 7.303 4.847 1.00 88.44 180 TYR A N 1
ATOM 1472 C CA . TYR A 1 180 ? 2.937 7.583 5.252 1.00 88.44 180 TYR A CA 1
ATOM 1473 C C . TYR A 1 180 ? 3.031 8.605 6.400 1.00 88.44 180 TYR A C 1
ATOM 1475 O O . TYR A 1 180 ? 4.003 8.596 7.160 1.00 88.44 180 TYR A O 1
ATOM 1483 N N . GLU A 1 181 ? 2.009 9.443 6.579 1.00 89.62 181 GLU A N 1
ATOM 1484 C CA . GLU A 1 181 ? 1.950 10.435 7.659 1.00 89.62 181 GLU A CA 1
ATOM 1485 C C . GLU A 1 181 ? 1.493 9.839 8.986 1.00 89.62 181 GLU A C 1
ATOM 1487 O O . GLU A 1 181 ? 1.730 10.439 10.030 1.00 89.62 181 GLU A O 1
ATOM 1492 N N . MET A 1 182 ? 0.847 8.674 8.964 1.00 90.62 182 MET A N 1
ATOM 1493 C CA . MET A 1 182 ? 0.256 8.077 10.155 1.00 90.62 182 MET A CA 1
ATOM 1494 C C . MET A 1 182 ? 1.235 7.150 10.872 1.00 90.62 182 MET A C 1
ATOM 1496 O O . MET A 1 182 ? 1.739 6.169 10.318 1.00 90.62 182 MET A O 1
ATOM 1500 N N . GLU A 1 183 ? 1.456 7.437 12.147 1.00 88.56 183 GLU A N 1
ATOM 1501 C CA . GLU A 1 183 ? 2.216 6.632 13.097 1.00 88.56 183 GLU A CA 1
ATOM 1502 C C . GLU A 1 183 ? 1.268 6.049 14.145 1.00 88.56 183 GLU A C 1
ATOM 1504 O O . GLU A 1 183 ? 0.366 6.725 14.637 1.00 88.56 183 GLU A O 1
ATOM 1509 N N . ARG A 1 184 ? 1.470 4.785 14.503 1.00 85.69 184 ARG A N 1
ATOM 1510 C CA . ARG A 1 184 ? 0.777 4.096 15.588 1.00 85.69 184 ARG A CA 1
ATOM 1511 C C . ARG A 1 184 ? 1.728 3.997 16.766 1.00 85.69 184 ARG A C 1
ATOM 1513 O O . ARG A 1 184 ? 2.764 3.345 16.699 1.00 85.69 184 ARG A O 1
ATOM 1520 N N . ILE A 1 185 ? 1.333 4.622 17.860 1.00 83.00 185 ILE A N 1
ATOM 1521 C CA . ILE A 1 185 ? 2.087 4.676 19.099 1.00 83.00 185 ILE A CA 1
ATOM 1522 C C . ILE A 1 185 ? 1.442 3.704 20.067 1.00 83.00 185 ILE A C 1
ATOM 1524 O O . ILE A 1 185 ? 0.319 3.912 20.524 1.00 83.00 185 ILE A O 1
ATOM 1528 N N . GLU A 1 186 ? 2.184 2.661 20.401 1.00 78.75 186 GLU A N 1
ATOM 1529 C CA . GLU A 1 186 ? 1.815 1.715 21.442 1.00 78.75 186 GLU A CA 1
ATOM 1530 C C . GLU A 1 186 ? 2.716 1.945 22.645 1.00 78.75 186 GLU A C 1
ATOM 1532 O O . GLU A 1 186 ? 3.936 1.904 22.532 1.00 78.75 186 GLU A O 1
ATOM 1537 N N . LYS A 1 187 ? 2.139 2.235 23.806 1.00 74.75 187 LYS A N 1
ATOM 1538 C CA . LYS A 1 187 ? 2.898 2.369 25.050 1.00 74.75 187 LYS A CA 1
ATOM 1539 C C . LYS A 1 187 ? 2.247 1.527 26.121 1.00 74.75 187 LYS A C 1
ATOM 1541 O O . LYS A 1 187 ? 1.030 1.530 26.255 1.00 74.75 187 LYS A O 1
ATOM 1546 N N . ILE A 1 188 ? 3.063 0.837 26.905 1.00 71.56 188 ILE A N 1
ATOM 1547 C CA . ILE A 1 188 ? 2.586 0.199 28.126 1.00 71.56 188 ILE A CA 1
ATOM 1548 C C . ILE A 1 188 ? 2.700 1.244 29.231 1.00 71.56 188 ILE A C 1
ATOM 1550 O O . ILE A 1 188 ? 3.800 1.541 29.691 1.00 71.56 188 ILE A O 1
ATOM 1554 N N . ASP A 1 189 ? 1.570 1.812 29.638 1.00 69.69 189 ASP A N 1
ATOM 1555 C CA . ASP A 1 189 ? 1.497 2.722 30.778 1.00 69.69 189 ASP A CA 1
ATOM 1556 C C . ASP A 1 189 ? 0.742 2.042 31.918 1.00 69.69 189 ASP A C 1
ATOM 1558 O O . ASP A 1 189 ? -0.356 1.521 31.733 1.00 69.69 189 ASP A O 1
ATOM 1562 N N . GLN A 1 190 ? 1.360 1.972 33.096 1.00 65.62 190 GLN A N 1
ATOM 1563 C CA . GLN A 1 190 ? 0.804 1.300 34.281 1.00 65.62 190 GLN A CA 1
ATOM 1564 C C . GLN A 1 190 ? 0.311 -0.148 34.044 1.00 65.62 190 GLN A C 1
ATOM 1566 O O . GLN A 1 190 ? -0.589 -0.625 34.735 1.00 65.62 190 GLN A O 1
ATOM 1571 N N . GLY A 1 191 ? 0.896 -0.863 33.076 1.00 64.38 191 GLY A N 1
ATOM 1572 C CA . GLY A 1 191 ? 0.479 -2.218 32.690 1.00 64.38 191 GLY A CA 1
ATOM 1573 C C . GLY A 1 191 ? -0.689 -2.279 31.696 1.00 64.38 191 GLY A C 1
ATOM 1574 O O . GLY A 1 191 ? -1.084 -3.378 31.316 1.00 64.38 191 GLY A O 1
ATOM 1575 N N . LYS A 1 192 ? -1.211 -1.131 31.241 1.00 65.06 192 LYS A N 1
ATOM 1576 C CA . LYS A 1 192 ? -2.227 -1.024 30.186 1.00 65.06 192 LYS A CA 1
ATOM 1577 C C . LYS A 1 192 ? -1.575 -0.656 28.858 1.00 65.06 192 LYS A C 1
ATOM 1579 O O . LYS A 1 192 ? -0.715 0.222 28.802 1.00 65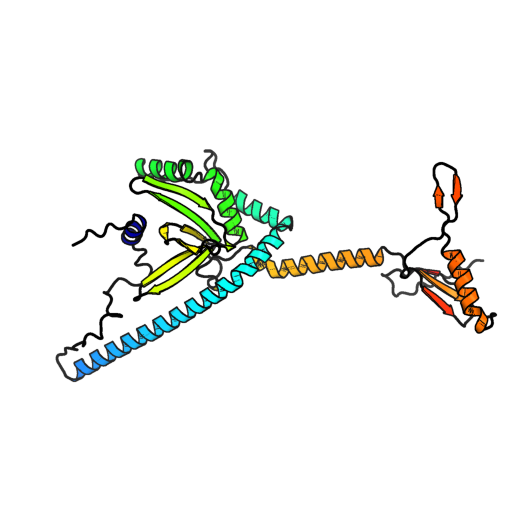.06 192 LYS A O 1
ATOM 1584 N N . LEU A 1 193 ? -1.996 -1.324 27.788 1.00 69.69 193 LEU A N 1
ATOM 1585 C CA . LEU A 1 193 ? -1.580 -0.979 26.435 1.00 69.69 193 LEU A CA 1
ATOM 1586 C C . LEU A 1 193 ? -2.374 0.246 25.972 1.00 69.69 193 LEU A C 1
ATOM 1588 O O . LEU A 1 193 ? -3.556 0.155 25.654 1.00 69.69 193 LEU A O 1
ATOM 1592 N N . LEU A 1 194 ? -1.720 1.399 25.934 1.00 75.75 194 LEU A N 1
ATOM 1593 C CA . LEU A 1 194 ? -2.254 2.608 25.328 1.00 75.75 194 LEU A CA 1
ATOM 1594 C C . LEU A 1 194 ? -1.869 2.630 23.852 1.00 75.75 194 LEU A C 1
ATOM 1596 O O . LEU A 1 194 ? -0.694 2.778 23.515 1.00 75.75 194 LEU A O 1
ATOM 1600 N N . VAL A 1 195 ? -2.873 2.502 22.986 1.00 82.44 195 VAL A N 1
ATOM 1601 C CA . VAL A 1 195 ? -2.725 2.657 21.536 1.00 82.44 195 VAL A CA 1
ATOM 1602 C C . VAL A 1 195 ? -3.265 4.021 21.129 1.00 82.44 195 VAL A C 1
ATOM 1604 O O . VAL A 1 195 ? -4.436 4.335 21.356 1.00 82.44 195 VAL A O 1
ATOM 1607 N N . LYS A 1 196 ? -2.407 4.828 20.517 1.00 87.50 196 LYS A N 1
ATOM 1608 C CA . LYS A 1 196 ? -2.752 6.114 19.910 1.00 87.50 196 LYS A CA 1
ATOM 1609 C C . LYS A 1 196 ? -2.227 6.169 18.487 1.00 87.50 196 LYS A C 1
ATOM 1611 O O . LYS A 1 196 ? -1.282 5.463 18.146 1.00 87.50 196 LYS A O 1
ATOM 1616 N N . TYR A 1 197 ? -2.796 7.052 17.685 1.00 89.75 197 TYR A N 1
ATOM 1617 C CA . TYR A 1 197 ? -2.242 7.398 16.385 1.00 89.75 197 TYR A CA 1
ATOM 1618 C C . TYR A 1 197 ? -1.722 8.827 16.412 1.00 89.75 197 TYR A C 1
ATOM 1620 O O . TYR A 1 197 ? -2.257 9.669 17.127 1.00 89.75 197 TYR A O 1
ATOM 1628 N N . ARG A 1 198 ? -0.678 9.105 15.644 1.00 90.81 198 ARG A N 1
ATOM 1629 C CA . ARG A 1 198 ? -0.132 10.444 15.464 1.00 90.81 198 ARG A CA 1
ATOM 1630 C C . ARG A 1 198 ? 0.055 10.715 13.985 1.00 90.81 198 ARG A C 1
ATOM 1632 O O . ARG A 1 198 ? 0.582 9.870 13.270 1.00 90.81 198 ARG A O 1
ATOM 1639 N N . GLN A 1 199 ? -0.349 11.897 13.546 1.00 90.50 199 GLN A N 1
ATOM 1640 C CA . GLN A 1 199 ? -0.006 12.392 12.220 1.00 90.50 199 GLN A CA 1
ATOM 1641 C C . GLN A 1 199 ? 1.322 13.156 12.291 1.00 90.50 199 GLN A C 1
ATOM 1643 O O . GLN A 1 199 ? 1.470 14.055 13.117 1.00 90.50 199 GLN A O 1
ATOM 1648 N N . ARG A 1 200 ? 2.295 12.808 11.442 1.00 86.31 200 ARG A N 1
ATOM 1649 C CA . ARG A 1 200 ? 3.648 13.396 11.458 1.00 86.31 200 ARG A CA 1
ATOM 1650 C C . ARG A 1 200 ? 3.651 14.897 11.175 1.00 86.31 200 ARG A C 1
ATOM 1652 O O . ARG A 1 200 ? 4.339 15.636 11.868 1.00 86.31 200 ARG A O 1
ATOM 1659 N N . GLU A 1 201 ? 2.888 15.343 10.177 1.00 86.12 201 GLU A N 1
ATOM 1660 C CA . GLU A 1 201 ? 2.920 16.739 9.716 1.00 86.12 201 GLU A CA 1
ATOM 1661 C C . GLU A 1 201 ? 2.276 17.699 10.724 1.00 86.12 201 GLU A C 1
ATOM 1663 O O . GLU A 1 201 ? 2.861 18.708 11.106 1.00 86.12 201 GLU A O 1
ATOM 1668 N N . THR A 1 202 ? 1.081 17.359 11.207 1.00 87.50 202 THR A N 1
ATOM 1669 C CA . THR A 1 202 ? 0.304 18.211 12.119 1.00 87.50 202 THR A CA 1
ATOM 1670 C C . THR A 1 202 ? 0.609 17.948 13.593 1.00 87.50 202 THR A C 1
ATOM 1672 O O . THR A 1 202 ? 0.163 18.703 14.455 1.00 87.50 202 THR A O 1
ATOM 1675 N N . SER A 1 203 ? 1.331 16.864 13.906 1.00 87.75 203 SER A N 1
ATOM 1676 C CA . SER A 1 203 ? 1.510 16.337 15.268 1.00 87.75 203 SER A CA 1
ATOM 1677 C C . SER A 1 203 ? 0.195 16.074 16.017 1.00 87.75 203 SER A C 1
ATOM 1679 O O . SER A 1 203 ? 0.199 15.925 17.240 1.00 87.75 203 SER A O 1
ATOM 1681 N N . ALA A 1 204 ? -0.932 15.990 15.302 1.00 88.81 204 ALA A N 1
ATOM 1682 C CA . ALA A 1 204 ? -2.223 15.673 15.890 1.00 88.81 204 ALA A CA 1
ATOM 1683 C C . ALA A 1 204 ? -2.213 14.232 16.414 1.00 88.81 204 ALA A C 1
ATOM 1685 O O . ALA A 1 204 ? -1.825 13.305 15.698 1.00 88.81 204 ALA A O 1
ATOM 1686 N N . GLU A 1 205 ? -2.633 14.048 17.667 1.00 89.62 205 GLU A N 1
ATOM 1687 C CA . GLU A 1 205 ? -2.820 12.729 18.266 1.00 89.62 205 GLU A CA 1
ATOM 1688 C C . GLU A 1 205 ? -4.294 12.329 18.205 1.00 89.62 205 GLU A C 1
ATOM 1690 O O . GLU A 1 205 ? -5.168 13.093 18.613 1.00 89.62 205 GLU A O 1
ATOM 1695 N N . PHE A 1 206 ? -4.548 11.106 17.752 1.00 89.12 206 PHE A N 1
ATOM 1696 C CA . PHE A 1 206 ? -5.869 10.500 17.688 1.00 89.12 206 PHE A CA 1
ATOM 1697 C C . PHE A 1 206 ? -5.963 9.305 18.633 1.00 89.12 206 PHE A C 1
ATOM 1699 O O . PHE A 1 206 ? -5.010 8.538 18.824 1.00 89.12 206 PHE A O 1
ATOM 1706 N N . ASN A 1 207 ? -7.143 9.123 19.208 1.00 87.19 207 ASN A N 1
ATOM 1707 C CA . ASN A 1 207 ? -7.475 7.958 20.016 1.00 87.19 207 ASN A CA 1
ATOM 1708 C C . ASN A 1 207 ? -7.759 6.734 19.131 1.00 87.19 207 ASN A C 1
ATOM 1710 O O . ASN A 1 207 ? -8.067 6.858 17.948 1.00 87.19 207 ASN A O 1
ATOM 1714 N N . LEU A 1 208 ? -7.723 5.534 19.719 1.00 84.44 208 LEU A N 1
ATOM 1715 C CA . LEU A 1 208 ? -7.959 4.278 18.994 1.00 84.44 208 LEU A CA 1
ATOM 1716 C C . LEU A 1 208 ? -9.282 4.261 18.202 1.00 84.44 208 LEU A C 1
ATOM 1718 O O . LEU A 1 208 ? -9.302 3.784 17.077 1.00 84.44 208 LEU A O 1
ATOM 1722 N N . MET A 1 209 ? -10.368 4.795 18.770 1.00 83.81 209 MET A N 1
ATOM 1723 C CA . MET A 1 209 ? -11.704 4.789 18.145 1.00 83.81 209 MET A CA 1
ATOM 1724 C C . MET A 1 209 ? -11.939 5.927 17.146 1.00 83.81 209 MET A C 1
ATOM 1726 O O . MET A 1 209 ? -12.958 5.939 16.465 1.00 83.81 209 MET A O 1
ATOM 1730 N N . GLU A 1 210 ? -11.021 6.889 17.065 1.00 87.88 210 GLU A N 1
ATOM 1731 C CA . GLU A 1 210 ? -11.084 7.972 16.077 1.00 87.88 210 GLU A CA 1
ATOM 1732 C C . GLU A 1 210 ? -10.513 7.532 14.724 1.00 87.88 210 GLU A C 1
ATOM 1734 O O . GLU A 1 210 ? -10.728 8.205 13.721 1.00 87.88 210 GLU A O 1
ATOM 1739 N N . ILE A 1 211 ? -9.793 6.406 14.677 1.00 91.50 211 ILE A N 1
ATOM 1740 C CA . ILE A 1 211 ? -9.143 5.893 13.472 1.00 91.50 211 ILE A CA 1
ATOM 1741 C C . ILE A 1 211 ? -9.576 4.448 13.227 1.00 91.50 211 ILE A C 1
ATOM 1743 O O . ILE A 1 211 ? -9.233 3.539 13.983 1.00 91.50 211 ILE A O 1
ATOM 1747 N N . ALA A 1 212 ? -10.256 4.209 12.111 1.00 91.81 212 ALA A N 1
ATOM 1748 C CA . ALA A 1 212 ? -10.386 2.876 11.547 1.00 91.81 212 ALA A CA 1
ATOM 1749 C C . ALA A 1 212 ? -9.077 2.502 10.834 1.00 91.81 212 ALA A C 1
ATOM 1751 O O . ALA A 1 212 ? -8.726 3.067 9.797 1.00 91.81 212 ALA A O 1
ATOM 1752 N N . HIS A 1 213 ? -8.342 1.554 11.416 1.00 91.69 213 HIS A N 1
ATOM 1753 C CA . HIS A 1 213 ? -7.114 0.994 10.849 1.00 91.69 213 HIS A CA 1
ATOM 1754 C C . HIS A 1 213 ? -7.415 -0.347 10.178 1.00 91.69 213 HIS A C 1
ATOM 1756 O O . HIS A 1 213 ? -7.639 -1.355 10.849 1.00 91.69 213 HIS A O 1
ATOM 1762 N N . PHE A 1 214 ? -7.403 -0.363 8.848 1.00 91.50 214 PHE A N 1
ATOM 1763 C CA . PHE A 1 214 ? -7.454 -1.591 8.059 1.00 91.50 214 PHE A CA 1
ATOM 1764 C C . PHE A 1 214 ? -6.037 -2.103 7.824 1.00 91.50 214 PHE A C 1
ATOM 1766 O O . PHE A 1 214 ? -5.141 -1.320 7.513 1.00 91.50 214 PHE A O 1
ATOM 1773 N N . ARG A 1 215 ? -5.837 -3.415 7.957 1.00 88.94 215 ARG A N 1
ATOM 1774 C CA . ARG A 1 215 ? -4.521 -4.046 7.813 1.00 88.94 215 ARG A CA 1
ATOM 1775 C C . ARG A 1 215 ? -4.620 -5.426 7.179 1.00 88.94 215 ARG A C 1
ATOM 1777 O O . ARG A 1 215 ? -5.497 -6.209 7.545 1.00 88.94 215 ARG A O 1
ATOM 1784 N N . ILE A 1 216 ? -3.674 -5.749 6.300 1.00 90.00 216 ILE A N 1
ATOM 1785 C CA . ILE A 1 216 ? -3.478 -7.114 5.799 1.00 90.00 216 ILE A CA 1
ATOM 1786 C C . ILE A 1 216 ? -2.612 -7.885 6.790 1.00 90.00 216 ILE A C 1
ATOM 1788 O O . ILE A 1 216 ? -1.410 -7.639 6.921 1.00 90.00 216 ILE A O 1
ATOM 1792 N N . LEU A 1 217 ? -3.218 -8.862 7.461 1.00 83.75 217 LEU A N 1
ATOM 1793 C CA . LEU A 1 217 ? -2.521 -9.785 8.352 1.00 83.75 217 LEU A CA 1
ATOM 1794 C C . LEU A 1 217 ? -1.893 -10.919 7.536 1.00 83.75 217 LEU A C 1
ATOM 1796 O O . LEU A 1 217 ? -2.506 -11.961 7.332 1.00 83.75 217 LEU A O 1
ATOM 1800 N N . GLY A 1 218 ? -0.689 -10.679 7.017 1.00 72.31 218 GLY A N 1
ATOM 1801 C CA . GLY A 1 218 ? 0.049 -11.667 6.223 1.00 72.31 218 GLY A CA 1
ATOM 1802 C C . GLY A 1 218 ? 1.315 -12.212 6.889 1.00 72.31 218 GLY A C 1
ATOM 1803 O O . GLY A 1 218 ? 1.626 -13.389 6.737 1.00 72.31 218 GLY A O 1
ATOM 1804 N N . ASP A 1 219 ? 2.069 -11.368 7.597 1.00 76.38 219 ASP A N 1
ATOM 1805 C CA . ASP A 1 219 ? 3.342 -11.737 8.230 1.00 76.38 219 ASP A CA 1
ATOM 1806 C C . ASP A 1 219 ? 3.445 -11.054 9.601 1.00 76.38 219 ASP A C 1
ATOM 1808 O O . ASP A 1 219 ? 3.380 -9.826 9.705 1.00 76.38 219 ASP A O 1
ATOM 1812 N N . ASP A 1 220 ? 3.628 -11.862 10.647 1.00 72.38 220 ASP A N 1
ATOM 1813 C CA . ASP A 1 220 ? 3.700 -11.431 12.048 1.00 72.38 220 ASP A CA 1
ATOM 1814 C C . ASP A 1 220 ? 4.864 -10.471 12.327 1.00 72.38 220 ASP A C 1
ATOM 1816 O O . ASP A 1 220 ? 4.879 -9.768 13.338 1.00 72.38 220 ASP A O 1
ATOM 1820 N N . LYS A 1 221 ? 5.862 -10.405 11.437 1.00 76.81 221 LYS A N 1
ATOM 1821 C CA . LYS A 1 221 ? 6.980 -9.458 11.558 1.00 76.81 221 LYS A CA 1
ATOM 1822 C C . LYS A 1 221 ? 6.549 -7.999 11.459 1.00 76.81 221 LYS A C 1
ATOM 1824 O O . LYS A 1 221 ? 7.308 -7.147 11.914 1.00 76.81 221 LYS A O 1
ATOM 1829 N N . TYR A 1 222 ? 5.399 -7.731 10.846 1.00 77.44 222 TYR A N 1
ATOM 1830 C CA . TYR A 1 222 ? 4.924 -6.380 10.561 1.00 77.44 222 TYR A CA 1
ATOM 1831 C C . TYR A 1 222 ? 3.928 -5.850 11.588 1.00 77.44 222 TYR A C 1
ATOM 1833 O O . TYR A 1 222 ? 3.630 -4.660 11.573 1.00 77.44 222 TYR A O 1
ATOM 1841 N N . VAL A 1 223 ? 3.495 -6.687 12.537 1.00 78.50 223 VAL A N 1
ATOM 1842 C CA . VAL A 1 223 ? 2.664 -6.266 13.672 1.00 78.50 223 VAL A CA 1
ATOM 1843 C C . VAL A 1 223 ? 3.367 -5.113 14.405 1.00 78.50 223 VAL A C 1
ATOM 1845 O O . VAL A 1 223 ? 4.545 -5.248 14.748 1.00 78.50 223 VAL A O 1
ATOM 1848 N N . PRO A 1 224 ? 2.688 -3.973 14.639 1.00 80.00 224 PRO A N 1
ATOM 1849 C CA . PRO A 1 224 ? 1.228 -3.772 14.643 1.00 80.00 224 PRO A CA 1
ATOM 1850 C C . PRO A 1 224 ? 0.558 -3.422 13.297 1.00 80.00 224 PRO A C 1
ATOM 1852 O O . PRO A 1 224 ? -0.676 -3.365 13.232 1.00 80.00 224 PRO A O 1
ATOM 1855 N N . TYR A 1 225 ? 1.343 -3.208 12.248 1.00 86.94 225 TYR A N 1
ATOM 1856 C CA . TYR A 1 225 ? 0.922 -2.830 10.897 1.00 86.94 225 TYR A CA 1
ATOM 1857 C C . TYR A 1 225 ? 0.691 -4.045 9.983 1.00 86.94 225 TYR A C 1
ATOM 1859 O O . TYR A 1 225 ? 0.950 -5.194 10.353 1.00 86.94 225 TYR A O 1
ATOM 1867 N N . GLY A 1 226 ? 0.156 -3.790 8.792 1.00 86.06 226 GLY A N 1
ATOM 1868 C CA . GLY A 1 226 ? -0.097 -4.795 7.769 1.00 86.06 226 GLY A CA 1
ATOM 1869 C C . GLY A 1 226 ? 1.062 -4.997 6.793 1.00 86.06 226 GLY A C 1
ATOM 1870 O O . GLY A 1 226 ? 2.000 -4.208 6.701 1.00 86.06 226 GLY A O 1
ATOM 1871 N N . SER A 1 227 ? 0.997 -6.092 6.035 1.00 88.12 227 SER A N 1
ATOM 1872 C CA . SER A 1 227 ? 1.961 -6.382 4.969 1.00 88.12 227 SER A CA 1
ATOM 1873 C C . SER A 1 227 ? 1.393 -6.003 3.604 1.00 88.12 227 SER A C 1
ATOM 1875 O O . SER A 1 227 ? 0.363 -6.536 3.200 1.00 88.12 227 SER A O 1
ATOM 1877 N N . SER A 1 228 ? 2.077 -5.121 2.873 1.00 90.50 228 SER A N 1
ATOM 1878 C CA . SER A 1 228 ? 1.737 -4.811 1.477 1.00 90.50 228 SER A CA 1
ATOM 1879 C C . SER A 1 228 ? 1.892 -6.037 0.573 1.00 90.50 228 SER A C 1
ATOM 1881 O O . SER A 1 228 ? 2.851 -6.806 0.709 1.00 90.50 228 SER A O 1
ATOM 1883 N N . MET A 1 229 ? 1.016 -6.161 -0.428 1.00 90.00 229 MET A N 1
ATOM 1884 C CA . MET A 1 229 ? 1.171 -7.143 -1.505 1.00 90.00 229 MET A CA 1
ATOM 1885 C C . MET A 1 229 ? 2.462 -6.915 -2.311 1.00 90.00 229 MET A C 1
ATOM 1887 O O . MET A 1 229 ? 3.145 -7.870 -2.691 1.00 90.00 229 MET A O 1
ATOM 1891 N N . LEU A 1 230 ? 2.854 -5.652 -2.503 1.00 91.75 230 LEU A N 1
ATOM 1892 C CA . LEU A 1 230 ? 4.040 -5.262 -3.268 1.00 91.75 230 LEU A CA 1
ATOM 1893 C C . LEU A 1 230 ? 5.348 -5.568 -2.537 1.00 91.75 230 LEU A C 1
ATOM 1895 O O . LEU A 1 230 ? 6.398 -5.684 -3.171 1.00 91.75 230 LEU A O 1
ATOM 1899 N N . ASN A 1 231 ? 5.308 -5.760 -1.217 1.00 89.38 231 ASN A N 1
ATOM 1900 C CA . ASN A 1 231 ? 6.502 -5.978 -0.404 1.00 89.38 231 ASN A CA 1
ATOM 1901 C C . ASN A 1 231 ? 7.332 -7.183 -0.875 1.00 89.38 231 ASN A C 1
ATOM 1903 O O . ASN A 1 231 ? 8.561 -7.117 -0.930 1.00 89.38 231 ASN A O 1
ATOM 1907 N N . LYS A 1 232 ? 6.664 -8.270 -1.284 1.00 88.00 232 LYS A N 1
ATOM 1908 C CA . LYS A 1 232 ? 7.324 -9.473 -1.819 1.00 88.00 232 LYS A CA 1
ATOM 1909 C C . LYS A 1 232 ? 7.896 -9.253 -3.225 1.00 88.00 232 LYS A C 1
ATOM 1911 O O . LYS A 1 232 ? 8.876 -9.895 -3.594 1.00 88.00 232 LYS A O 1
ATOM 1916 N N . ILE A 1 233 ? 7.315 -8.328 -3.987 1.00 91.44 233 ILE A N 1
ATOM 1917 C CA . ILE A 1 233 ? 7.659 -8.051 -5.388 1.00 91.44 233 ILE A CA 1
ATOM 1918 C C . ILE A 1 233 ? 8.824 -7.056 -5.490 1.00 91.44 233 ILE A C 1
ATOM 1920 O O . ILE A 1 233 ? 9.592 -7.132 -6.445 1.00 91.44 233 ILE A O 1
ATOM 1924 N N . ARG A 1 234 ? 9.041 -6.187 -4.487 1.00 91.00 234 ARG A N 1
ATOM 1925 C CA . ARG A 1 234 ? 10.092 -5.138 -4.466 1.00 91.00 234 ARG A CA 1
ATOM 1926 C C . ARG A 1 234 ? 11.452 -5.581 -5.010 1.00 91.00 234 ARG A C 1
ATOM 1928 O O . ARG A 1 234 ? 12.076 -4.866 -5.789 1.00 91.00 234 ARG A O 1
ATOM 1935 N N . ARG A 1 235 ? 11.937 -6.756 -4.588 1.00 91.69 235 ARG A N 1
ATOM 1936 C CA . ARG A 1 235 ? 13.236 -7.282 -5.040 1.00 91.69 235 ARG A CA 1
ATOM 1937 C C . ARG A 1 235 ? 13.224 -7.623 -6.530 1.00 91.69 235 ARG A C 1
ATOM 1939 O O . ARG A 1 235 ? 14.167 -7.265 -7.226 1.00 91.69 235 ARG A O 1
ATOM 1946 N N . VAL A 1 236 ? 12.184 -8.316 -6.989 1.00 93.62 236 VAL A N 1
ATOM 1947 C CA . VAL A 1 236 ? 12.040 -8.758 -8.384 1.00 93.62 236 VAL A CA 1
ATOM 1948 C C . VAL A 1 236 ? 11.809 -7.559 -9.299 1.00 93.62 236 VAL A C 1
ATOM 1950 O O . VAL A 1 236 ? 12.429 -7.477 -10.351 1.00 93.62 236 VAL A O 1
ATOM 1953 N N . PHE A 1 237 ? 11.011 -6.583 -8.861 1.00 93.81 237 PHE A N 1
ATOM 1954 C CA . PHE A 1 237 ? 10.775 -5.341 -9.595 1.00 93.81 237 PHE A CA 1
ATOM 1955 C C . PHE A 1 237 ? 12.079 -4.600 -9.910 1.00 93.81 237 PHE A C 1
ATOM 1957 O O . PHE A 1 237 ? 12.343 -4.283 -11.064 1.00 93.81 237 PHE A O 1
ATOM 1964 N N . ARG A 1 238 ? 12.955 -4.404 -8.914 1.00 92.31 238 ARG A N 1
ATOM 1965 C CA . ARG A 1 238 ? 14.259 -3.760 -9.149 1.00 92.31 238 ARG A CA 1
ATOM 1966 C C . ARG A 1 238 ? 15.135 -4.540 -10.127 1.00 92.31 238 ARG A C 1
ATOM 1968 O O . ARG A 1 238 ? 15.850 -3.937 -10.915 1.00 92.31 238 ARG A O 1
ATOM 1975 N N . GLN A 1 239 ? 15.092 -5.870 -10.080 1.00 94.56 239 GLN A N 1
ATOM 1976 C CA . GLN A 1 239 ? 15.829 -6.707 -11.029 1.00 94.56 239 GLN A CA 1
ATOM 1977 C C . GLN A 1 239 ? 15.288 -6.570 -12.453 1.00 94.56 239 GLN A C 1
ATOM 1979 O O . GLN A 1 239 ? 16.081 -6.508 -13.388 1.00 94.56 239 GLN A O 1
ATOM 1984 N N . LEU A 1 240 ? 13.965 -6.490 -12.603 1.00 93.75 240 LEU A N 1
ATOM 1985 C CA . LEU A 1 240 ? 13.308 -6.316 -13.892 1.00 93.75 240 LEU A CA 1
ATOM 1986 C C . LEU A 1 240 ? 13.663 -4.968 -14.526 1.00 93.75 240 LEU A C 1
ATOM 1988 O O . LEU A 1 240 ? 14.146 -4.956 -15.651 1.00 93.75 240 LEU A O 1
ATOM 1992 N N . VAL A 1 241 ? 13.524 -3.867 -13.782 1.00 93.00 241 VAL A N 1
ATOM 1993 C CA . VAL A 1 241 ? 13.852 -2.518 -14.281 1.00 93.00 241 VAL A CA 1
ATOM 1994 C C . VAL A 1 241 ? 15.318 -2.436 -14.718 1.00 93.00 241 VAL A C 1
ATOM 1996 O O . VAL A 1 241 ? 15.611 -2.001 -15.826 1.00 93.00 241 VAL A O 1
ATOM 1999 N N . MET A 1 242 ? 16.251 -2.960 -13.909 1.00 94.81 242 MET A N 1
ATOM 2000 C CA . MET A 1 242 ? 17.670 -3.000 -14.293 1.00 94.81 242 MET A CA 1
ATOM 2001 C C . MET A 1 242 ? 17.922 -3.818 -15.570 1.00 94.81 242 MET A C 1
ATOM 2003 O O . MET A 1 242 ? 18.819 -3.486 -16.343 1.00 94.81 242 MET A O 1
ATOM 2007 N N . ALA A 1 243 ? 17.171 -4.900 -15.790 1.00 95.75 243 ALA A N 1
ATOM 2008 C CA . ALA A 1 243 ? 17.303 -5.723 -16.989 1.00 95.75 243 ALA A CA 1
ATOM 2009 C C . ALA A 1 243 ? 16.714 -5.036 -18.234 1.00 95.75 243 ALA A C 1
ATOM 2011 O O . ALA A 1 243 ? 17.321 -5.103 -19.304 1.00 95.75 243 ALA A O 1
ATOM 2012 N N . GLU A 1 244 ? 15.573 -4.357 -18.095 1.00 93.69 244 GLU A N 1
ATOM 2013 C CA . GLU A 1 244 ? 14.951 -3.556 -19.157 1.00 93.69 244 GLU A CA 1
ATOM 2014 C C . GLU A 1 244 ? 15.886 -2.418 -19.603 1.00 93.69 244 GLU A C 1
ATOM 2016 O O . GLU A 1 244 ? 16.183 -2.297 -20.796 1.00 93.69 244 GLU A O 1
ATOM 2021 N N . ASP A 1 245 ? 16.452 -1.667 -18.653 1.00 95.44 245 ASP A N 1
ATOM 2022 C CA . ASP A 1 245 ? 17.406 -0.584 -18.926 1.00 95.44 245 ASP A CA 1
ATOM 2023 C C . ASP A 1 245 ? 18.694 -1.097 -19.585 1.00 95.44 245 ASP A C 1
ATOM 2025 O O . ASP A 1 245 ? 19.205 -0.501 -20.542 1.00 95.44 245 ASP A O 1
ATOM 2029 N N . ALA A 1 246 ? 19.218 -2.233 -19.115 1.00 94.25 246 ALA A N 1
ATOM 2030 C CA . ALA A 1 246 ? 20.395 -2.862 -19.708 1.00 94.25 246 ALA A CA 1
ATOM 2031 C C . ALA A 1 246 ? 20.133 -3.293 -21.159 1.00 94.25 246 ALA A C 1
ATOM 2033 O O . ALA A 1 246 ? 20.973 -3.076 -22.037 1.00 94.25 246 ALA A O 1
ATOM 2034 N N . MET A 1 247 ? 18.959 -3.865 -21.435 1.00 93.81 247 MET A N 1
ATOM 2035 C CA . MET A 1 247 ? 18.561 -4.288 -22.776 1.00 93.81 247 MET A CA 1
ATOM 2036 C C . MET A 1 247 ? 18.369 -3.097 -23.723 1.00 93.81 247 MET A C 1
ATOM 2038 O O . MET A 1 247 ? 18.815 -3.154 -24.874 1.00 93.81 247 MET A O 1
ATOM 2042 N N . LEU A 1 248 ? 17.739 -2.016 -23.254 1.00 93.25 248 LEU A N 1
ATOM 2043 C CA . LEU A 1 248 ? 17.592 -0.773 -24.011 1.00 93.25 248 LEU A CA 1
ATOM 2044 C C . LEU A 1 248 ? 18.966 -0.186 -24.355 1.00 93.25 248 LEU A C 1
ATOM 2046 O O . LEU A 1 248 ? 19.258 0.072 -25.523 1.00 93.25 248 LEU A O 1
ATOM 2050 N N . THR A 1 249 ? 19.833 -0.050 -23.352 1.00 90.31 249 THR A N 1
ATOM 2051 C CA . THR A 1 249 ? 21.197 0.473 -23.509 1.00 90.31 249 THR A CA 1
ATOM 2052 C C . THR A 1 249 ? 21.990 -0.359 -24.512 1.00 90.31 249 THR A C 1
ATOM 2054 O O . THR A 1 249 ? 22.618 0.178 -25.423 1.00 90.31 249 THR A O 1
ATOM 2057 N N . TYR A 1 250 ? 21.906 -1.685 -24.410 1.00 88.94 250 TYR A N 1
ATOM 2058 C CA . TYR A 1 250 ? 22.539 -2.602 -25.351 1.00 88.94 250 TYR A CA 1
ATOM 2059 C C . TYR A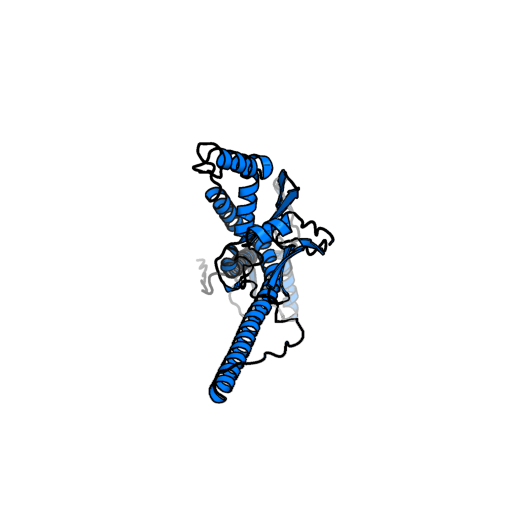 1 250 ? 22.049 -2.410 -26.791 1.00 88.94 250 TYR A C 1
ATOM 2061 O O . TYR A 1 250 ? 22.863 -2.387 -27.717 1.00 88.94 250 TYR A O 1
ATOM 2069 N N . ARG A 1 251 ? 20.734 -2.239 -26.995 1.00 87.12 251 ARG A N 1
ATOM 2070 C CA . ARG A 1 251 ? 20.162 -1.955 -28.320 1.00 87.12 251 ARG A CA 1
ATOM 2071 C C . ARG A 1 251 ? 20.628 -0.608 -28.866 1.00 87.12 251 ARG A C 1
ATOM 2073 O O . ARG A 1 251 ? 20.989 -0.556 -30.034 1.00 87.12 251 ARG A O 1
ATOM 2080 N N . ILE A 1 252 ? 20.675 0.441 -28.046 1.00 85.44 252 ILE A N 1
ATOM 2081 C CA . ILE A 1 252 ? 21.131 1.779 -28.459 1.00 85.44 252 ILE A CA 1
ATOM 2082 C C . ILE A 1 252 ? 22.609 1.751 -28.864 1.00 85.44 252 ILE A C 1
ATOM 2084 O O . ILE A 1 252 ? 22.956 2.208 -29.949 1.00 85.44 252 ILE A O 1
ATOM 2088 N N . ILE A 1 253 ? 23.474 1.148 -28.042 1.00 80.06 253 ILE A N 1
ATOM 2089 C CA . ILE A 1 253 ? 24.916 1.049 -28.327 1.00 80.06 253 ILE A CA 1
ATOM 2090 C C . ILE A 1 253 ? 25.176 0.275 -29.625 1.00 80.06 253 ILE A C 1
ATOM 2092 O O . ILE A 1 253 ? 26.123 0.587 -30.346 1.00 80.06 253 ILE A O 1
ATOM 2096 N N . ARG A 1 254 ? 24.355 -0.741 -29.918 1.00 72.81 254 ARG A N 1
ATOM 2097 C CA . ARG A 1 254 ? 24.456 -1.535 -31.149 1.00 72.81 254 ARG A CA 1
ATOM 2098 C C . ARG A 1 254 ? 23.771 -0.910 -32.360 1.00 72.81 254 ARG A C 1
ATOM 2100 O O . ARG A 1 254 ? 24.118 -1.283 -33.474 1.00 72.81 254 ARG A O 1
ATOM 2107 N N . ALA A 1 255 ? 22.796 -0.027 -32.163 1.00 75.94 255 ALA A N 1
ATOM 2108 C CA . ALA A 1 255 ? 22.121 0.662 -33.258 1.00 75.94 255 ALA A CA 1
ATOM 2109 C C . ALA A 1 255 ? 23.079 1.602 -34.006 1.00 75.94 255 ALA A C 1
ATOM 2111 O O . ALA A 1 255 ? 22.909 1.816 -35.203 1.00 75.94 255 ALA A O 1
ATOM 2112 N N . GLY A 1 256 ? 24.106 2.117 -33.320 1.00 70.19 256 GLY A N 1
ATOM 2113 C CA . GLY A 1 256 ? 25.232 2.779 -33.969 1.00 70.19 256 GLY A CA 1
ATOM 2114 C C . GLY A 1 256 ? 26.089 1.769 -34.732 1.00 70.19 256 GLY A C 1
ATOM 2115 O O . GLY A 1 256 ? 26.729 0.904 -34.129 1.00 70.19 256 GLY A O 1
ATOM 2116 N N . GLU A 1 257 ? 26.125 1.880 -36.060 1.00 62.22 257 GLU A N 1
ATOM 2117 C CA . GLU A 1 257 ? 27.076 1.128 -36.876 1.00 62.22 257 GLU A CA 1
ATOM 2118 C C . GLU A 1 257 ? 28.500 1.593 -36.563 1.00 62.22 257 GLU A C 1
ATOM 2120 O O . GLU A 1 257 ? 28.878 2.715 -36.883 1.00 62.22 257 GLU A O 1
ATOM 2125 N N . LYS A 1 258 ? 29.317 0.716 -35.976 1.00 68.12 258 LYS A N 1
ATOM 2126 C CA . LYS A 1 258 ? 30.742 0.993 -35.765 1.00 68.12 258 LYS A CA 1
ATOM 2127 C C . LYS A 1 258 ? 31.548 0.438 -36.928 1.00 68.12 258 LYS A C 1
ATOM 2129 O O . LYS A 1 258 ? 31.560 -0.777 -37.163 1.00 68.12 258 LYS A O 1
ATOM 2134 N N . ARG A 1 259 ? 32.231 1.324 -37.653 1.00 69.31 259 ARG A N 1
ATOM 2135 C CA . ARG A 1 259 ? 33.067 0.965 -38.802 1.00 69.31 259 ARG A CA 1
ATOM 2136 C C . ARG A 1 259 ? 34.534 1.149 -38.434 1.00 69.31 259 ARG A C 1
ATOM 2138 O O . ARG A 1 259 ? 34.934 2.174 -37.895 1.00 69.31 259 ARG A O 1
ATOM 2145 N N . VAL A 1 260 ? 35.344 0.130 -38.719 1.00 71.44 260 VAL A N 1
ATOM 2146 C CA . VAL A 1 260 ? 36.802 0.224 -38.583 1.00 71.44 260 VAL A CA 1
ATOM 2147 C C . VAL A 1 260 ? 37.402 0.240 -39.978 1.00 71.44 260 VAL A C 1
ATOM 2149 O O . VAL A 1 260 ? 37.292 -0.736 -40.729 1.00 71.44 260 VAL A O 1
ATOM 2152 N N . PHE A 1 261 ? 38.036 1.358 -40.321 1.00 73.50 261 PHE A N 1
ATOM 2153 C CA . PHE A 1 261 ? 38.689 1.537 -41.610 1.00 73.50 261 PHE A CA 1
ATOM 2154 C C . PHE A 1 261 ? 40.169 1.197 -41.478 1.00 73.50 261 PHE A C 1
ATOM 2156 O O . PHE A 1 261 ? 40.941 1.925 -40.852 1.00 73.50 261 PHE A O 1
ATOM 2163 N N . LYS A 1 262 ? 40.566 0.079 -42.085 1.00 77.50 262 LYS A N 1
ATOM 2164 C CA . LYS A 1 262 ? 41.971 -0.298 -42.231 1.00 77.50 262 LYS A CA 1
ATOM 2165 C C . LYS A 1 262 ? 42.540 0.379 -43.472 1.00 77.50 262 LYS A C 1
ATOM 2167 O O . LYS A 1 262 ? 41.990 0.225 -44.567 1.00 77.50 262 LYS A O 1
ATOM 2172 N N . ILE A 1 263 ? 43.606 1.152 -43.291 1.00 77.88 263 ILE A N 1
ATOM 2173 C CA . ILE A 1 263 ? 44.293 1.850 -44.378 1.00 77.88 263 ILE A CA 1
ATOM 2174 C C . ILE A 1 263 ? 45.696 1.259 -44.503 1.00 77.88 263 ILE A C 1
ATOM 2176 O O . ILE A 1 263 ? 46.491 1.337 -43.568 1.00 77.88 263 ILE A O 1
ATOM 2180 N N . ASP A 1 264 ? 45.979 0.683 -45.668 1.00 75.62 264 ASP A N 1
ATOM 2181 C CA . ASP A 1 264 ? 47.301 0.156 -45.997 1.00 75.62 264 ASP A CA 1
ATOM 2182 C C . ASP A 1 264 ? 48.220 1.317 -46.402 1.00 75.62 264 ASP A C 1
ATOM 2184 O O . ASP A 1 264 ? 47.863 2.117 -47.272 1.00 75.62 264 ASP A O 1
ATOM 2188 N N . VAL A 1 265 ? 49.403 1.406 -45.788 1.00 72.56 265 VAL A N 1
ATOM 2189 C CA . VAL A 1 265 ? 50.365 2.511 -45.993 1.00 72.56 265 VAL A CA 1
ATOM 2190 C C . VAL A 1 265 ? 51.754 2.021 -46.419 1.00 72.56 265 VAL A C 1
ATOM 2192 O O . VAL A 1 265 ? 52.759 2.657 -46.146 1.00 72.56 265 VAL A O 1
ATOM 2195 N N . GLY A 1 266 ? 51.833 0.884 -47.113 1.00 71.69 266 GLY A N 1
ATOM 2196 C CA . GLY A 1 266 ? 53.101 0.172 -47.333 1.00 71.69 266 GLY A CA 1
ATOM 2197 C C . GLY A 1 266 ? 54.176 0.864 -48.190 1.00 71.69 266 GLY A C 1
ATOM 2198 O O . GLY A 1 266 ? 55.268 0.324 -48.288 1.00 71.69 266 GLY A O 1
ATOM 2199 N N . ASN A 1 267 ? 53.898 2.002 -48.835 1.00 74.69 267 ASN A N 1
ATOM 2200 C CA . ASN A 1 267 ? 54.868 2.720 -49.683 1.00 74.69 267 ASN A CA 1
ATOM 2201 C C . ASN A 1 267 ? 54.897 4.234 -49.390 1.00 74.69 267 ASN A C 1
ATOM 2203 O O . ASN A 1 267 ? 55.115 5.034 -50.298 1.00 74.69 267 ASN A O 1
ATOM 2207 N N . ILE A 1 268 ? 54.567 4.624 -48.158 1.00 79.38 268 ILE A N 1
ATOM 2208 C CA . ILE A 1 268 ? 54.581 6.013 -47.680 1.00 79.38 268 ILE A CA 1
ATOM 2209 C C . ILE A 1 268 ? 55.616 6.089 -46.554 1.00 79.38 268 ILE A C 1
ATOM 2211 O O . ILE A 1 268 ? 55.671 5.175 -45.733 1.00 79.38 268 ILE A O 1
ATOM 2215 N N . ASP A 1 269 ? 56.425 7.148 -46.530 1.00 79.19 269 ASP A N 1
ATOM 2216 C CA . ASP A 1 269 ? 57.390 7.391 -45.453 1.00 79.19 269 ASP A CA 1
ATOM 2217 C C . ASP A 1 269 ? 56.666 7.655 -44.125 1.00 79.19 269 ASP A C 1
ATOM 2219 O O . ASP A 1 269 ? 55.610 8.286 -44.123 1.00 79.19 269 ASP A O 1
ATOM 2223 N N . GLU A 1 270 ? 57.231 7.193 -43.001 1.00 73.81 270 GLU A N 1
ATOM 2224 C CA . GLU A 1 270 ? 56.599 7.244 -41.667 1.00 73.81 270 GLU A CA 1
ATOM 2225 C C . GLU A 1 270 ? 56.083 8.640 -41.281 1.00 73.81 270 GLU A C 1
ATOM 2227 O O . GLU A 1 270 ? 54.990 8.757 -40.724 1.00 73.81 270 GLU A O 1
ATOM 2232 N N . ASP A 1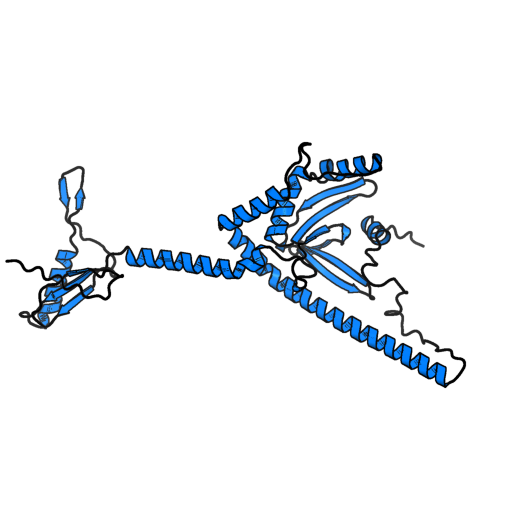 271 ? 56.807 9.692 -41.671 1.00 82.12 271 ASP A N 1
ATOM 2233 C CA . ASP A 1 271 ? 56.455 11.088 -41.390 1.00 82.12 271 ASP A CA 1
ATOM 2234 C C . ASP A 1 271 ? 55.194 11.570 -42.147 1.00 82.12 271 ASP A C 1
ATOM 2236 O O . ASP A 1 271 ? 54.474 12.449 -41.671 1.00 82.12 271 ASP A O 1
ATOM 2240 N N . ASP A 1 272 ? 54.875 10.977 -43.305 1.00 80.56 272 ASP A N 1
ATOM 2241 C CA . ASP A 1 272 ? 53.756 11.383 -44.174 1.00 80.56 272 ASP A CA 1
ATOM 2242 C C . ASP A 1 272 ? 52.463 10.576 -43.929 1.00 80.56 272 ASP A C 1
ATOM 2244 O O . ASP A 1 272 ? 51.395 10.876 -44.490 1.00 80.56 272 ASP A O 1
ATOM 2248 N N . ILE A 1 273 ? 52.523 9.544 -43.083 1.00 74.62 273 ILE A N 1
ATOM 2249 C CA . ILE A 1 273 ? 51.413 8.608 -42.869 1.00 74.62 273 ILE A CA 1
ATOM 2250 C C . ILE A 1 273 ? 50.211 9.288 -42.202 1.00 74.62 273 ILE A C 1
ATOM 2252 O O . ILE A 1 273 ? 49.070 9.093 -42.637 1.00 74.62 273 ILE A O 1
ATOM 2256 N N . GLU A 1 274 ? 50.438 10.132 -41.196 1.00 78.25 274 GLU A N 1
ATOM 2257 C CA . GLU A 1 274 ? 49.364 10.836 -40.484 1.00 78.25 274 GLU A CA 1
ATOM 2258 C C . GLU A 1 274 ? 48.600 11.782 -41.432 1.00 78.25 274 GLU A C 1
ATOM 2260 O O . GLU A 1 274 ? 47.363 11.781 -41.485 1.00 78.25 274 GLU A O 1
ATOM 2265 N N . GLY A 1 275 ? 49.330 12.504 -42.291 1.00 81.62 275 GLY A N 1
ATOM 2266 C CA . GLY A 1 275 ? 48.753 13.362 -43.327 1.00 81.62 275 GLY A CA 1
ATOM 2267 C C . GLY A 1 275 ? 47.916 12.584 -44.351 1.00 81.62 275 GLY A C 1
ATOM 2268 O O . GLY A 1 275 ? 46.827 13.026 -44.746 1.00 81.62 275 GLY A O 1
ATOM 2269 N N . TYR A 1 276 ? 48.373 11.394 -44.752 1.00 79.38 276 TYR A N 1
ATOM 2270 C CA . TYR A 1 276 ? 47.620 10.508 -45.639 1.00 79.38 276 TYR A CA 1
ATOM 2271 C C . TYR A 1 276 ? 46.331 9.989 -44.982 1.00 79.38 276 TYR A C 1
ATOM 2273 O O . TYR A 1 276 ? 45.259 10.063 -45.598 1.00 79.38 276 TYR A O 1
ATOM 2281 N N . ILE A 1 277 ? 46.396 9.536 -43.725 1.00 79.12 277 ILE A N 1
ATOM 2282 C CA . ILE A 1 277 ? 45.235 9.053 -42.962 1.00 79.12 277 ILE A CA 1
ATOM 2283 C C . ILE A 1 277 ? 44.191 10.166 -42.810 1.00 79.12 277 ILE A C 1
ATOM 2285 O O . ILE A 1 277 ? 43.017 9.939 -43.115 1.00 79.12 277 ILE A O 1
ATOM 2289 N N . HIS A 1 278 ? 44.592 11.392 -42.456 1.00 79.62 278 HIS A N 1
ATOM 2290 C CA . HIS A 1 278 ? 43.673 12.533 -42.361 1.00 79.62 278 HIS A CA 1
ATOM 2291 C C . HIS A 1 278 ? 42.988 12.864 -43.693 1.00 79.62 278 HIS A C 1
ATOM 2293 O O . HIS A 1 278 ? 41.782 13.146 -43.730 1.00 79.62 278 HIS A O 1
ATOM 2299 N N . LYS A 1 279 ? 43.718 12.793 -44.811 1.00 80.12 279 LYS A N 1
ATOM 2300 C CA . LYS A 1 279 ? 43.168 13.035 -46.153 1.00 80.12 279 LYS A CA 1
ATOM 2301 C C . LYS A 1 279 ? 42.157 11.963 -46.560 1.00 80.12 279 LYS A C 1
ATOM 2303 O O . LYS A 1 279 ? 41.133 12.286 -47.167 1.00 80.12 279 LYS A O 1
ATOM 2308 N N . VAL A 1 280 ? 42.425 10.700 -46.230 1.00 76.19 280 VAL A N 1
ATOM 2309 C CA . VAL A 1 280 ? 41.509 9.578 -46.480 1.00 76.19 280 VAL A CA 1
ATOM 2310 C C . VAL A 1 280 ? 40.274 9.684 -45.582 1.00 76.19 280 VAL A C 1
ATOM 2312 O O . VAL A 1 280 ? 39.157 9.634 -46.096 1.00 76.19 280 VAL A O 1
ATOM 2315 N N . ALA A 1 281 ? 40.450 9.940 -44.285 1.00 74.50 281 ALA A N 1
ATOM 2316 C CA . ALA A 1 281 ? 39.355 10.140 -43.337 1.00 74.50 281 ALA A CA 1
ATOM 2317 C C . ALA A 1 281 ? 38.420 11.281 -43.774 1.00 74.50 281 ALA A C 1
ATOM 2319 O O . ALA A 1 281 ? 37.203 11.120 -43.799 1.00 74.50 281 ALA A O 1
ATOM 2320 N N . THR A 1 282 ? 38.975 12.410 -44.224 1.00 74.69 282 THR A N 1
ATOM 2321 C CA . THR A 1 282 ? 38.192 13.566 -44.700 1.00 74.69 282 THR A CA 1
ATOM 2322 C C . THR A 1 282 ? 37.360 13.249 -45.948 1.00 74.69 282 THR A C 1
ATOM 2324 O O . THR A 1 282 ? 36.295 13.832 -46.141 1.00 74.69 282 THR A O 1
ATOM 2327 N N . LYS A 1 283 ? 37.810 12.323 -46.807 1.00 72.50 283 LYS A N 1
ATOM 2328 C CA . LYS A 1 283 ? 37.022 11.866 -47.963 1.00 72.50 283 LYS A CA 1
ATOM 2329 C C . LYS A 1 283 ? 35.850 10.978 -47.546 1.00 72.50 283 LYS A C 1
ATOM 2331 O O . LYS A 1 283 ? 34.778 11.122 -48.119 1.00 72.50 283 LYS A O 1
ATOM 2336 N N . PHE A 1 284 ? 36.040 10.103 -46.558 1.00 67.31 284 PHE A N 1
ATOM 2337 C CA . PHE A 1 284 ? 34.978 9.226 -46.049 1.00 67.31 284 PHE A CA 1
ATOM 2338 C C . PHE A 1 284 ? 33.939 9.970 -45.199 1.00 67.31 284 PHE A C 1
ATOM 2340 O O . PHE A 1 284 ? 32.765 9.623 -45.248 1.00 67.31 284 PHE A O 1
ATOM 2347 N N . LYS A 1 285 ? 34.332 11.050 -44.510 1.00 66.12 285 LYS A N 1
ATOM 2348 C CA . LYS A 1 285 ? 33.421 11.931 -43.752 1.00 66.12 285 LYS A CA 1
ATOM 2349 C C . LYS A 1 285 ? 32.519 12.825 -44.625 1.00 66.12 285 LYS A C 1
ATOM 2351 O O . LYS A 1 285 ? 31.710 13.582 -44.093 1.00 66.12 285 LYS A O 1
ATOM 2356 N N . LYS A 1 286 ? 32.640 12.783 -45.958 1.00 61.78 286 LYS A N 1
ATOM 2357 C CA . LYS A 1 286 ? 31.761 13.520 -46.883 1.00 61.78 286 LYS A CA 1
ATOM 2358 C C . LYS A 1 286 ? 30.650 12.604 -47.386 1.00 61.78 286 LYS A C 1
ATOM 2360 O O . LYS A 1 286 ? 30.836 11.882 -48.362 1.00 61.78 286 LYS A O 1
ATOM 2365 N N . THR A 1 287 ? 29.488 12.662 -46.750 1.00 55.69 287 THR A N 1
ATOM 2366 C CA . THR A 1 287 ? 28.278 11.994 -47.246 1.00 55.69 287 THR A CA 1
ATOM 2367 C C . THR A 1 287 ? 27.519 12.961 -48.158 1.00 55.69 287 THR A C 1
ATOM 2369 O O . THR A 1 287 ? 27.275 14.103 -47.776 1.00 55.69 287 THR A O 1
ATOM 2372 N N . GLY A 1 288 ? 27.159 12.539 -49.373 1.00 55.00 288 GLY A N 1
ATOM 2373 C CA . GLY A 1 288 ? 26.310 13.347 -50.254 1.00 55.00 288 GLY A CA 1
ATOM 2374 C C . GLY A 1 288 ? 24.863 13.317 -49.765 1.00 55.00 288 GLY A C 1
ATOM 2375 O O . GLY A 1 288 ? 24.283 12.237 -49.665 1.00 55.00 288 GLY A O 1
ATOM 2376 N N . GLN A 1 289 ? 24.284 14.477 -49.457 1.00 54.12 289 GLN A N 1
ATOM 2377 C CA . GLN A 1 289 ? 22.862 14.597 -49.134 1.00 54.12 289 GLN A CA 1
ATOM 2378 C C . GLN A 1 289 ? 22.127 15.119 -50.372 1.00 54.12 289 GLN A C 1
ATOM 2380 O O . GLN A 1 289 ? 22.488 16.156 -50.929 1.00 54.12 289 GLN A O 1
ATOM 2385 N N . VAL A 1 290 ? 21.119 14.375 -50.831 1.00 57.09 290 VAL A N 1
ATOM 2386 C CA . VAL A 1 290 ? 20.284 14.771 -51.971 1.00 57.09 290 VAL A CA 1
ATOM 2387 C C . VAL A 1 290 ? 19.024 15.427 -51.424 1.00 57.09 290 VAL A C 1
ATOM 2389 O O . VAL A 1 290 ? 18.247 14.781 -50.721 1.00 57.09 290 VAL A O 1
ATOM 2392 N N . TYR A 1 291 ? 18.815 16.705 -51.732 1.00 57.44 291 TYR A N 1
ATOM 2393 C CA . TYR A 1 291 ? 17.557 17.374 -51.416 1.00 57.44 291 TYR A CA 1
ATOM 2394 C C . TYR A 1 291 ? 16.479 16.916 -52.405 1.00 57.44 291 TYR A C 1
ATOM 2396 O O . TYR A 1 291 ? 16.656 17.028 -53.619 1.00 57.44 291 TYR A O 1
ATOM 2404 N N . ALA A 1 292 ? 15.364 16.403 -51.879 1.00 58.81 292 ALA A N 1
ATOM 2405 C CA . ALA A 1 292 ? 14.278 15.823 -52.673 1.00 58.81 292 ALA A CA 1
ATOM 2406 C C . ALA A 1 292 ? 13.605 16.825 -53.635 1.00 58.81 292 ALA A C 1
ATOM 2408 O O . ALA A 1 292 ? 13.063 16.404 -54.652 1.00 58.81 292 ALA A O 1
ATOM 2409 N N . ASP A 1 293 ? 13.690 18.129 -53.351 1.00 67.25 293 ASP A N 1
ATOM 2410 C CA . ASP A 1 293 ? 13.024 19.182 -54.133 1.00 67.25 293 ASP A CA 1
ATOM 2411 C C . ASP A 1 293 ? 13.815 19.682 -55.351 1.00 67.25 293 ASP A C 1
ATOM 2413 O O . ASP A 1 293 ? 13.216 20.141 -56.319 1.00 67.25 293 ASP A O 1
ATOM 2417 N N . SER A 1 294 ? 15.152 19.641 -55.324 1.00 64.62 294 SER A N 1
ATOM 2418 C CA . SER A 1 294 ? 15.979 20.319 -56.340 1.00 64.62 294 SER A CA 1
ATOM 2419 C C . SER A 1 294 ? 16.926 19.401 -57.106 1.00 64.62 294 SER A C 1
ATOM 2421 O O . SER A 1 294 ? 17.544 19.841 -58.072 1.00 64.62 294 SER A O 1
ATOM 2423 N N . GLY A 1 295 ? 17.084 18.140 -56.685 1.00 60.84 295 GLY A N 1
ATOM 2424 C CA . GLY A 1 295 ? 17.996 17.183 -57.324 1.00 60.84 295 GLY A CA 1
ATOM 2425 C C . GLY A 1 295 ? 19.480 17.585 -57.283 1.00 60.84 295 GLY A C 1
ATOM 2426 O O . GLY A 1 295 ? 20.326 16.864 -57.809 1.00 60.84 295 GLY A O 1
ATOM 2427 N N . HIS A 1 296 ? 19.821 18.714 -56.654 1.00 58.69 296 HIS A N 1
ATOM 2428 C CA . HIS A 1 296 ? 21.192 19.162 -56.467 1.00 58.69 296 HIS A CA 1
ATOM 2429 C C . HIS A 1 296 ? 21.821 18.439 -55.271 1.00 58.69 296 HIS A C 1
ATOM 2431 O O . HIS A 1 296 ? 21.251 18.378 -54.180 1.00 58.69 296 HIS A O 1
ATOM 2437 N N . ILE A 1 297 ? 23.012 17.883 -55.496 1.00 57.16 297 ILE A N 1
ATOM 2438 C CA . ILE A 1 297 ? 23.802 17.165 -54.493 1.00 57.16 297 ILE A CA 1
ATOM 2439 C C . ILE A 1 297 ? 24.734 18.179 -53.823 1.00 57.16 297 ILE A C 1
ATOM 2441 O O . ILE A 1 297 ? 25.657 18.673 -54.471 1.00 57.16 297 ILE A O 1
ATOM 2445 N N . ASP A 1 298 ? 24.499 18.488 -52.546 1.00 61.88 298 ASP A N 1
ATOM 2446 C CA . ASP A 1 298 ? 25.392 19.332 -51.738 1.00 61.88 298 ASP A CA 1
ATOM 2447 C C . ASP A 1 298 ? 26.227 18.443 -50.801 1.00 61.88 298 ASP A C 1
ATOM 2449 O O . ASP A 1 298 ? 25.700 17.605 -50.062 1.00 61.88 298 ASP A O 1
ATOM 2453 N N . TYR A 1 299 ? 27.552 18.592 -50.851 1.00 60.09 299 TYR A N 1
ATOM 2454 C CA . TYR A 1 299 ? 28.480 17.820 -50.023 1.00 60.09 299 TYR A CA 1
ATOM 2455 C C . TYR A 1 299 ? 28.773 18.593 -48.740 1.00 60.09 299 TYR A C 1
ATOM 2457 O O . TYR A 1 299 ? 29.751 19.341 -48.660 1.00 60.09 299 TYR A O 1
ATOM 2465 N N . ARG A 1 300 ? 27.947 18.396 -47.713 1.00 58.72 300 ARG A N 1
ATOM 2466 C CA . ARG A 1 300 ? 28.206 18.962 -46.384 1.00 58.72 300 ARG A CA 1
ATOM 2467 C C . ARG A 1 300 ? 29.118 18.045 -45.573 1.00 58.72 300 ARG A C 1
ATOM 2469 O O . ARG A 1 300 ? 29.072 16.823 -45.695 1.00 58.72 300 ARG A O 1
ATOM 2476 N N . PHE A 1 301 ? 29.989 18.647 -44.765 1.00 50.91 301 PHE A N 1
ATOM 2477 C CA . PHE A 1 301 ? 30.853 17.912 -43.844 1.00 50.91 301 PHE A CA 1
ATOM 2478 C C . PHE A 1 301 ? 29.972 17.210 -42.806 1.00 50.91 301 PHE A C 1
ATOM 2480 O O . PHE A 1 301 ? 29.209 17.876 -42.105 1.00 50.91 301 PHE A O 1
ATOM 2487 N N . ASN A 1 302 ? 30.036 15.880 -42.740 1.00 51.03 302 ASN A N 1
ATOM 2488 C CA . ASN A 1 302 ? 29.258 15.118 -41.778 1.00 51.03 302 ASN A CA 1
ATOM 2489 C C . ASN A 1 302 ? 29.874 15.309 -40.388 1.00 51.03 302 ASN A C 1
ATOM 2491 O O . ASN A 1 302 ? 30.980 14.835 -40.120 1.00 51.03 302 ASN A O 1
ATOM 2495 N N . ILE A 1 303 ? 29.176 16.034 -39.519 1.00 51.41 303 ILE A N 1
ATOM 2496 C CA . ILE A 1 303 ? 29.562 16.215 -38.119 1.00 51.41 303 ILE A CA 1
ATOM 2497 C C . ILE A 1 303 ? 29.040 14.999 -37.335 1.00 51.41 303 ILE A C 1
ATOM 2499 O O . ILE A 1 303 ? 28.180 15.137 -36.471 1.00 51.41 303 ILE A O 1
ATOM 2503 N N . LEU A 1 304 ? 29.494 13.789 -37.679 1.00 52.81 304 LEU A N 1
ATOM 2504 C CA . LEU A 1 304 ? 29.312 12.642 -36.784 1.00 52.81 304 LEU A CA 1
ATOM 2505 C C . LEU A 1 304 ? 30.239 12.812 -35.578 1.00 52.81 304 LEU A C 1
ATOM 2507 O O . LEU A 1 304 ? 31.334 13.376 -35.695 1.00 52.81 304 LEU A O 1
ATOM 2511 N N . GLY A 1 305 ? 29.765 12.366 -34.414 1.00 51.03 305 GLY A N 1
ATOM 2512 C CA . GLY A 1 305 ? 30.495 12.457 -33.154 1.00 51.03 305 GLY A CA 1
ATOM 2513 C C . GLY A 1 305 ? 31.853 11.756 -33.232 1.00 51.03 305 GLY A C 1
ATOM 2514 O O . GLY A 1 305 ? 32.022 10.780 -33.959 1.00 51.03 305 GLY A O 1
ATOM 2515 N N . ASN A 1 306 ? 32.824 12.248 -32.459 1.00 49.81 306 ASN A N 1
ATOM 2516 C CA . ASN A 1 306 ? 34.202 11.733 -32.406 1.00 49.81 306 ASN A CA 1
ATOM 2517 C C . ASN A 1 306 ? 34.326 10.230 -32.056 1.00 49.81 306 ASN A C 1
ATOM 2519 O O . ASN A 1 306 ? 35.424 9.690 -32.145 1.00 49.81 306 ASN A O 1
ATOM 2523 N N . ASP A 1 307 ? 33.229 9.558 -31.698 1.00 54.47 307 ASP A N 1
ATOM 2524 C CA . ASP A 1 307 ? 33.205 8.184 -31.190 1.00 54.47 307 ASP A CA 1
ATOM 2525 C C . ASP A 1 307 ? 32.815 7.125 -32.244 1.00 54.47 307 ASP A C 1
ATOM 2527 O O . ASP A 1 307 ? 32.708 5.939 -31.913 1.00 54.47 307 ASP A O 1
ATOM 2531 N N . GLU A 1 308 ? 32.577 7.523 -33.500 1.00 54.91 308 GLU A N 1
ATOM 2532 C CA . GLU A 1 308 ? 31.971 6.635 -34.507 1.00 54.91 308 GLU A CA 1
ATOM 2533 C C . GLU A 1 308 ? 32.963 5.975 -35.484 1.00 54.91 308 GLU A C 1
ATOM 2535 O O . GLU A 1 308 ? 32.715 4.844 -35.904 1.00 54.91 308 GLU A O 1
ATOM 2540 N N . ASP A 1 309 ? 34.123 6.585 -35.762 1.00 55.16 309 ASP A N 1
ATOM 2541 C CA . ASP A 1 309 ? 35.072 6.073 -36.764 1.00 55.16 309 ASP A CA 1
ATOM 2542 C C . ASP A 1 309 ? 36.518 6.006 -36.239 1.00 55.16 309 ASP A C 1
ATOM 2544 O O . ASP A 1 309 ? 37.173 7.031 -36.036 1.00 55.16 309 ASP A O 1
ATOM 2548 N N . PHE A 1 310 ? 37.052 4.787 -36.094 1.00 57.25 310 PHE A N 1
ATOM 2549 C CA . PHE A 1 310 ? 38.461 4.552 -35.755 1.00 57.25 310 PHE A CA 1
ATOM 2550 C C . PHE A 1 310 ? 39.272 4.206 -37.010 1.00 57.25 310 PHE A C 1
ATOM 2552 O O . PHE A 1 310 ? 38.958 3.252 -37.732 1.00 57.25 310 PHE A O 1
ATOM 2559 N N . PHE A 1 311 ? 40.345 4.963 -37.244 1.00 57.47 311 PHE A N 1
ATOM 2560 C CA . PHE A 1 311 ? 41.319 4.715 -38.307 1.00 57.47 311 PHE A CA 1
ATOM 2561 C C . PHE A 1 311 ? 42.587 4.118 -37.688 1.00 57.47 311 PHE A C 1
ATOM 2563 O O . PHE A 1 311 ? 43.190 4.735 -36.815 1.00 57.47 311 PHE A O 1
ATOM 2570 N N . TYR A 1 312 ? 42.982 2.922 -38.131 1.00 57.88 312 TYR A N 1
ATOM 2571 C CA . TYR A 1 312 ? 44.213 2.255 -37.690 1.00 57.88 312 TYR A CA 1
ATOM 2572 C C . TYR A 1 312 ? 45.139 1.998 -38.883 1.00 57.88 312 TYR A C 1
ATOM 2574 O O . TYR A 1 312 ? 44.682 1.604 -39.961 1.00 57.88 312 TYR A O 1
ATOM 2582 N N . GLN A 1 313 ? 46.439 2.196 -38.664 1.00 48.09 313 GLN A N 1
ATOM 2583 C CA . GLN A 1 313 ? 47.508 1.922 -39.622 1.00 48.09 313 GLN A CA 1
ATOM 2584 C C . GLN A 1 313 ? 47.866 0.429 -39.635 1.00 48.09 313 GLN A C 1
ATOM 2586 O O . GLN A 1 313 ? 47.895 -0.212 -38.583 1.00 48.09 313 GLN A O 1
ATOM 2591 N N . LEU A 1 314 ? 48.157 -0.127 -40.815 1.00 49.91 314 LEU A N 1
ATOM 2592 C CA . LEU A 1 314 ? 48.710 -1.476 -40.965 1.00 49.91 314 LEU A CA 1
ATOM 2593 C C . LEU A 1 314 ? 49.995 -1.438 -41.802 1.00 49.91 314 LEU A C 1
ATOM 2595 O O . LEU A 1 314 ? 50.013 -0.878 -42.897 1.00 49.91 314 LEU A O 1
ATOM 2599 N N . GLU A 1 315 ? 51.052 -2.071 -41.289 1.00 46.09 315 GLU A N 1
ATOM 2600 C CA . GLU A 1 315 ? 52.394 -2.120 -41.899 1.00 46.09 315 GLU A CA 1
ATOM 2601 C C . GLU A 1 315 ? 52.608 -3.312 -42.853 1.00 46.09 315 GLU A C 1
ATOM 2603 O O . GLU A 1 315 ? 53.672 -3.451 -43.448 1.00 46.09 315 GLU A O 1
ATOM 2608 N N . MET A 1 316 ? 51.608 -4.180 -43.053 1.00 35.78 316 MET A N 1
ATOM 2609 C CA . MET A 1 316 ? 51.704 -5.309 -43.991 1.00 35.78 316 MET A CA 1
ATOM 2610 C C . MET A 1 316 ? 50.666 -5.222 -45.105 1.00 35.78 316 MET A C 1
ATOM 2612 O O . MET A 1 316 ? 49.494 -4.956 -44.853 1.00 35.78 316 MET A O 1
ATOM 2616 N N . VAL A 1 317 ? 51.103 -5.531 -46.332 1.00 42.59 317 VAL A N 1
ATOM 2617 C CA . VAL A 1 317 ? 50.277 -5.623 -47.545 1.00 42.59 317 VAL A CA 1
ATOM 2618 C C . VAL A 1 317 ? 49.264 -6.762 -47.399 1.00 42.59 317 VAL A C 1
ATOM 2620 O O . VAL A 1 317 ? 49.496 -7.892 -47.822 1.00 42.59 317 VAL A O 1
ATOM 2623 N N . MET A 1 318 ? 48.127 -6.472 -46.779 1.00 36.06 318 MET A N 1
ATOM 2624 C CA . MET A 1 318 ? 46.982 -7.368 -46.701 1.00 36.06 318 MET A CA 1
ATOM 2625 C C . MET A 1 318 ? 45.717 -6.547 -46.919 1.00 36.06 318 MET A C 1
ATOM 2627 O O . MET A 1 318 ? 45.156 -6.033 -45.964 1.00 36.06 318 MET A O 1
ATOM 2631 N N . TYR A 1 319 ? 45.294 -6.481 -48.187 1.00 40.84 319 TYR A N 1
ATOM 2632 C CA . TYR A 1 319 ? 43.987 -6.043 -48.693 1.00 40.84 319 TYR A CA 1
ATOM 2633 C C . TYR A 1 319 ? 43.199 -5.053 -47.818 1.00 40.84 319 TYR A C 1
ATOM 2635 O O . TYR A 1 319 ? 42.606 -5.436 -46.811 1.00 40.84 319 TYR A O 1
ATOM 2643 N N . ARG A 1 320 ? 43.023 -3.830 -48.330 1.00 42.50 320 ARG A N 1
ATOM 2644 C CA . ARG A 1 320 ? 42.036 -2.833 -47.888 1.00 42.50 320 ARG A CA 1
ATOM 2645 C C . ARG A 1 320 ? 40.691 -3.479 -47.513 1.00 42.50 320 ARG A C 1
ATOM 2647 O O . ARG A 1 320 ? 39.893 -3.838 -48.378 1.00 42.50 320 ARG A O 1
ATOM 2654 N N . GLN A 1 321 ? 40.440 -3.625 -46.215 1.00 47.59 321 GLN A N 1
ATOM 2655 C CA . GLN A 1 321 ? 39.233 -4.249 -45.670 1.00 47.59 321 GLN A CA 1
ATOM 2656 C C . GLN A 1 321 ? 38.448 -3.234 -44.843 1.00 47.59 321 GLN A C 1
ATOM 2658 O O . GLN A 1 321 ? 38.938 -2.719 -43.839 1.00 47.59 321 GLN A O 1
ATOM 2663 N N . VAL A 1 322 ? 37.200 -2.988 -45.243 1.00 44.00 322 VAL A N 1
ATOM 2664 C CA . VAL A 1 322 ? 36.200 -2.360 -44.375 1.00 44.00 322 VAL A CA 1
ATOM 2665 C C . VAL A 1 322 ? 35.572 -3.483 -43.560 1.00 44.00 322 VAL A C 1
ATOM 2667 O O . VAL A 1 322 ? 34.862 -4.325 -44.105 1.00 44.00 322 VAL A O 1
ATOM 2670 N N . LEU A 1 323 ? 35.882 -3.536 -42.266 1.00 46.72 323 LEU A N 1
ATOM 2671 C CA . LEU A 1 323 ? 35.268 -4.493 -41.350 1.00 46.72 323 LEU A CA 1
ATOM 2672 C C . LEU A 1 323 ? 34.115 -3.795 -40.633 1.00 46.72 323 LEU A C 1
ATOM 2674 O O . LEU A 1 323 ? 34.328 -2.950 -39.762 1.00 46.72 323 LEU A O 1
ATOM 2678 N N . THR A 1 324 ? 32.891 -4.158 -41.003 1.00 45.00 324 THR A N 1
ATOM 2679 C CA . THR A 1 324 ? 31.698 -3.818 -40.227 1.00 45.00 324 THR A CA 1
ATOM 2680 C C . THR A 1 324 ? 31.683 -4.718 -38.998 1.00 45.00 324 THR A C 1
ATOM 2682 O O . THR A 1 324 ? 31.611 -5.944 -39.121 1.00 45.00 324 THR A O 1
ATOM 2685 N N . LEU A 1 325 ? 31.797 -4.137 -37.805 1.00 48.44 325 LEU A N 1
ATOM 2686 C CA . LEU A 1 325 ? 31.737 -4.912 -36.571 1.00 48.44 325 LEU A CA 1
ATOM 2687 C C . LEU A 1 325 ? 30.282 -5.308 -36.305 1.00 48.44 325 LEU A C 1
ATOM 2689 O O . LEU A 1 325 ? 29.533 -4.561 -35.683 1.00 48.44 325 LEU A O 1
ATOM 2693 N N . TYR A 1 326 ? 29.879 -6.498 -36.757 1.00 43.75 326 TYR A N 1
ATOM 2694 C CA . TYR A 1 326 ? 28.646 -7.110 -36.272 1.00 43.75 326 TYR A CA 1
ATOM 2695 C C . TYR A 1 326 ? 28.863 -7.585 -34.835 1.00 43.75 326 TYR A C 1
ATOM 2697 O O . TYR A 1 326 ? 29.746 -8.410 -34.583 1.00 43.75 326 TYR A O 1
ATOM 2705 N N . PRO A 1 327 ? 28.058 -7.122 -33.872 1.00 48.81 327 PRO A N 1
ATOM 2706 C CA . PRO A 1 327 ? 28.315 -7.411 -32.471 1.00 48.81 327 PRO A CA 1
ATOM 2707 C C . PRO A 1 327 ? 27.929 -8.847 -32.049 1.00 48.81 327 PRO A C 1
ATOM 2709 O O . PRO A 1 327 ? 28.127 -9.193 -30.887 1.00 48.81 327 PRO A O 1
ATOM 2712 N N . GLU A 1 328 ? 27.421 -9.694 -32.957 1.00 38.94 328 GLU A N 1
ATOM 2713 C CA . GLU A 1 328 ? 27.001 -11.085 -32.672 1.00 38.94 328 GLU A CA 1
ATOM 2714 C C . GLU A 1 328 ? 27.991 -12.165 -33.143 1.00 38.94 328 GLU A C 1
ATOM 2716 O O . GLU A 1 328 ? 27.887 -13.310 -32.716 1.00 38.94 328 GLU A O 1
ATOM 2721 N N . HIS A 1 329 ? 28.997 -11.837 -33.959 1.00 36.06 329 HIS A N 1
ATOM 2722 C CA . HIS A 1 329 ? 29.935 -12.840 -34.466 1.00 36.06 329 HIS A CA 1
ATOM 2723 C C . HIS A 1 329 ? 31.390 -12.432 -34.231 1.00 36.06 329 HIS A C 1
ATOM 2725 O O . HIS A 1 329 ? 32.029 -11.787 -35.054 1.00 36.06 329 HIS A O 1
ATOM 2731 N N . LYS A 1 330 ? 31.975 -12.963 -33.150 1.00 36.94 330 LYS A N 1
ATOM 2732 C CA . LYS A 1 330 ? 33.423 -13.241 -33.055 1.00 36.94 330 LYS A CA 1
ATOM 2733 C C . LYS A 1 330 ? 33.830 -14.434 -33.943 1.00 36.94 330 LYS A C 1
ATOM 2735 O O . LYS A 1 330 ? 34.697 -15.222 -33.579 1.00 36.94 330 LYS A O 1
ATOM 2740 N N . ILE A 1 331 ? 33.202 -14.595 -35.106 1.00 30.41 331 ILE A N 1
ATOM 2741 C CA . ILE A 1 331 ? 33.609 -15.574 -36.110 1.00 30.41 331 ILE A CA 1
ATOM 2742 C C . ILE A 1 331 ? 33.988 -14.776 -37.347 1.00 30.41 331 ILE A C 1
ATOM 2744 O O . ILE A 1 331 ? 33.154 -14.135 -37.977 1.00 30.41 331 ILE A O 1
ATOM 2748 N N . LEU A 1 332 ? 35.289 -14.790 -37.627 1.00 33.75 332 LEU A N 1
ATOM 2749 C CA . LEU A 1 332 ? 35.913 -14.309 -38.849 1.00 33.75 332 LEU A CA 1
ATOM 2750 C C . LEU A 1 332 ? 35.274 -15.000 -40.061 1.00 33.75 332 LEU A C 1
ATOM 2752 O O . LEU A 1 332 ? 35.788 -16.004 -40.552 1.00 33.75 332 LEU A O 1
ATOM 2756 N N . THR A 1 333 ? 34.175 -14.461 -40.582 1.00 27.34 333 THR A N 1
ATOM 2757 C CA . THR A 1 333 ? 33.720 -14.824 -41.922 1.00 27.34 333 THR A CA 1
ATOM 2758 C C . THR A 1 333 ? 34.587 -14.057 -42.908 1.00 27.34 333 THR A C 1
ATOM 2760 O O . THR A 1 333 ? 34.347 -12.896 -43.232 1.00 27.34 333 THR A O 1
ATOM 2763 N N . LYS A 1 334 ? 35.666 -14.717 -43.331 1.00 31.66 334 LYS A N 1
ATOM 2764 C CA . LYS A 1 334 ? 36.570 -14.288 -44.398 1.00 31.66 334 LYS A CA 1
ATOM 2765 C C . LYS A 1 334 ? 35.773 -14.288 -45.710 1.00 31.66 334 LYS A C 1
ATOM 2767 O O . LYS A 1 334 ? 35.772 -15.276 -46.437 1.00 31.66 334 LYS A O 1
ATOM 2772 N N . LEU A 1 335 ? 35.048 -13.206 -45.991 1.00 28.70 335 LEU A N 1
ATOM 2773 C CA . LEU A 1 335 ? 34.433 -12.965 -47.297 1.00 28.70 335 LEU A CA 1
ATOM 2774 C C . LEU A 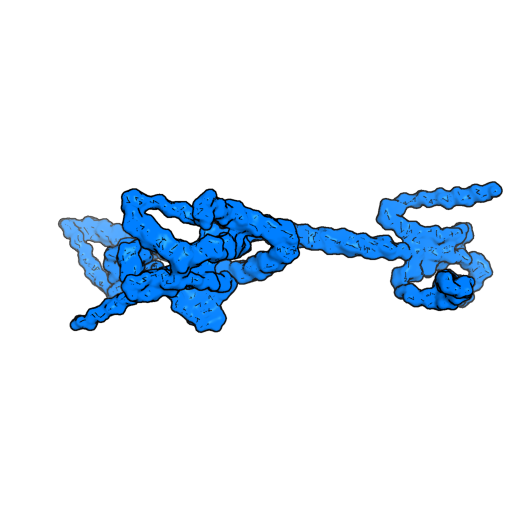1 335 ? 35.556 -12.624 -48.284 1.00 28.70 335 LEU A C 1
ATOM 2776 O O . LEU A 1 335 ? 35.907 -11.471 -48.516 1.00 28.70 335 LEU A O 1
ATOM 2780 N N . LEU A 1 336 ? 36.176 -13.683 -48.806 1.00 27.42 336 LEU A N 1
ATOM 2781 C CA . LEU A 1 336 ? 36.944 -13.663 -50.042 1.00 27.42 336 LEU A CA 1
ATOM 2782 C C . LEU A 1 336 ? 35.971 -13.295 -51.164 1.00 27.42 336 LEU A C 1
ATOM 2784 O O . LEU A 1 336 ? 35.265 -14.152 -51.688 1.00 27.42 336 LEU A O 1
ATOM 2788 N N . ILE A 1 337 ? 35.931 -12.015 -51.529 1.00 30.39 337 ILE A N 1
ATOM 2789 C CA . ILE A 1 337 ? 35.467 -11.622 -52.858 1.00 30.39 337 ILE A CA 1
ATOM 2790 C C . ILE A 1 337 ? 36.591 -12.035 -53.813 1.00 30.39 337 ILE A C 1
ATOM 2792 O O . ILE A 1 337 ? 37.534 -11.287 -54.061 1.00 30.39 337 ILE A O 1
ATOM 2796 N N . LEU A 1 338 ? 36.532 -13.288 -54.263 1.00 25.64 338 LEU A N 1
ATOM 2797 C CA . LEU A 1 338 ? 37.238 -13.741 -55.453 1.00 25.64 338 LEU A CA 1
ATOM 2798 C C . LEU A 1 338 ? 36.519 -13.115 -56.651 1.00 25.64 338 LEU A C 1
ATOM 2800 O O . LEU A 1 338 ? 35.501 -13.631 -57.100 1.00 25.64 338 LEU A O 1
ATOM 2804 N N . ASN A 1 339 ? 37.036 -11.988 -57.137 1.00 26.78 339 ASN A N 1
ATOM 2805 C CA . ASN A 1 339 ? 36.779 -11.570 -58.509 1.00 26.78 339 ASN A CA 1
ATOM 2806 C C . ASN A 1 339 ? 37.702 -12.398 -59.412 1.00 26.78 339 ASN A C 1
ATOM 2808 O O . ASN A 1 339 ? 38.922 -12.239 -59.353 1.00 26.78 339 ASN A O 1
ATOM 2812 N N . THR A 1 340 ? 37.114 -13.295 -60.203 1.00 31.39 340 THR A N 1
ATOM 2813 C CA . THR A 1 340 ? 37.620 -13.597 -61.551 1.00 31.39 340 THR A CA 1
ATOM 2814 C C . THR A 1 340 ? 37.319 -12.441 -62.482 1.00 31.39 340 THR A C 1
ATOM 2816 O O . THR A 1 340 ? 36.193 -11.903 -62.353 1.00 31.39 340 THR A O 1
#